Protein AF-A0A928Q531-F1 (afdb_monomer_lite)

pLDDT: mean 93.01, std 5.01, range [53.34, 98.38]

Foldseek 3Di:
DFDADPVLFTDLVPDALCVLPPLVRVQVVQQVLCVVLVKKKFWAWPQLHTSHDIYNDAPLLPPPQCPFPCRVVQQSVQSNVQQVVCLVVVHKDWDAGLLRFIKIWDFADEPSGTTTIMIMGQADADDDDLVSLVVSCVVRVHDSVVSVVSNVVGHYDHPVSNVVSSVVCCVPVNVSSHVSNVLVRLQSVLVVLVVVLVVLLVVLVVLLVVLVVLLVVLVVVVVVLVVLVVVLVVLLVVLVVQLVVLVVQLVVLVVQLVVLVVVPPVSPVSNVVSVVSNVVSVVSNVVSVVVNVVSVVSVVVSVVVNVVSVVSNVVSVVSNVVSVVSVVVSVVSVVVSVVSNVVSVDD

Sequence (347 aa):
MIKINYDNCINLEHLEITDLIKPEALQKFQDSFSVGTNCAGVVIDRNGKNITTASNYCKYCLYYVRSAKNGEALCSQSHKFFAQEALRLNRIYIGKCHAGITEFAVPIKAAGEYLGAFVGGQFVTEKIREAEVRELAQELDVDYHKLLESKKELRRVDKKYIESVSHLVNTGLCTTVSQNYAKEQLKVICEKMSEGIAEISDNVNLLNKNAELITGQQKSLNESISQVESASTEIEEVLGSITKLADQTTILGFNAQIESARAGEFGKSFSVVAGEITELAESSKKTADSISGLTQQIKTNVGDTVGNSEKTLDIAMEQRSESRDAIDKIEELQELSVLLKSTSQMK

Radius of gyration: 49.77 Å; chains: 1; bounding box: 103×34×138 Å

Secondary structure (DSSP, 8-state):
---B-TTSSB-STT--HHHHS-HHHHHHHHHHHHHHHT-EEEEEETTS-BSS--BS--HHIIIIITTSTTHHHHHHHHHHHHHHHHHHHTS-EEEE-TTS-EEEEEEEEETTEEEEEEEEEEEB-S---HHHHHHHHHHHT--HHHHHHHHHTSPB--HHHHHHHHHHHIIIIIHHHHHHHHHHHHHHHHHHHHHHHHHHHHHHHHHHHHHHHHHHHHHHHHHHHHHHHHHHHHHHHHHHHHHHHHHHHHHHHHHHHHHHHHTGGGGHHHHHHHHHHHHHHHHHHHHHHHHHHHHHHHHHHHHHHHHHHHHHHHHHHHHHHHHHHHHHHHHHHHHHHHHHHHHTT--

Structure (mmCIF, N/CA/C/O backbone):
data_AF-A0A928Q531-F1
#
_entry.id   AF-A0A928Q531-F1
#
loop_
_atom_site.group_PDB
_atom_site.id
_atom_site.type_symbol
_atom_site.label_atom_id
_atom_site.label_alt_id
_atom_site.label_comp_id
_atom_site.label_asym_id
_atom_site.label_entity_id
_atom_site.label_seq_id
_atom_site.pdbx_PDB_ins_code
_atom_site.Cartn_x
_atom_site.Cartn_y
_atom_site.Cartn_z
_atom_site.occupancy
_atom_site.B_iso_or_equiv
_atom_site.auth_seq_id
_atom_site.auth_comp_id
_atom_site.auth_asym_id
_atom_site.auth_atom_id
_atom_site.pdbx_PDB_model_num
ATOM 1 N N . MET A 1 1 ? 11.507 14.543 -10.148 1.00 66.00 1 MET A N 1
ATOM 2 C CA . MET A 1 1 ? 11.047 14.097 -8.811 1.00 66.00 1 MET A CA 1
ATOM 3 C C . MET A 1 1 ? 9.658 13.557 -9.043 1.00 66.00 1 MET A C 1
ATOM 5 O O . MET A 1 1 ? 8.840 14.293 -9.586 1.00 66.00 1 MET A O 1
ATOM 9 N N . ILE A 1 2 ? 9.435 12.284 -8.720 1.00 82.19 2 ILE A N 1
ATOM 10 C CA . ILE A 1 2 ? 8.196 11.581 -9.059 1.00 82.19 2 ILE A CA 1
ATOM 11 C C . ILE A 1 2 ? 7.021 12.287 -8.390 1.00 82.19 2 ILE A C 1
ATOM 13 O O . ILE A 1 2 ? 7.010 12.465 -7.173 1.00 82.19 2 ILE A O 1
ATOM 17 N N . LYS A 1 3 ? 6.046 12.717 -9.193 1.00 83.62 3 LYS A N 1
ATOM 18 C CA . LYS A 1 3 ? 4.826 13.332 -8.672 1.00 83.62 3 LYS A CA 1
ATOM 19 C C . LYS A 1 3 ? 3.906 12.253 -8.115 1.00 83.62 3 LYS A C 1
ATOM 21 O O . LYS A 1 3 ? 3.710 11.214 -8.744 1.00 83.62 3 LYS A O 1
ATOM 26 N N . ILE A 1 4 ? 3.316 12.539 -6.964 1.00 83.12 4 ILE A N 1
ATOM 27 C CA . ILE A 1 4 ? 2.335 11.687 -6.301 1.00 83.12 4 ILE A CA 1
ATOM 28 C C . ILE A 1 4 ? 0.958 12.362 -6.433 1.00 83.12 4 ILE A C 1
ATOM 30 O O . ILE A 1 4 ? 0.848 13.580 -6.299 1.00 83.12 4 ILE A O 1
ATOM 34 N N . ASN A 1 5 ? -0.075 11.588 -6.768 1.00 80.56 5 ASN A N 1
ATOM 35 C CA . ASN A 1 5 ? -1.469 12.039 -6.854 1.00 80.56 5 ASN A CA 1
ATOM 36 C C . ASN A 1 5 ? -2.105 12.221 -5.469 1.00 80.56 5 ASN A C 1
ATOM 38 O O . ASN A 1 5 ? -1.549 11.779 -4.472 1.00 80.56 5 ASN A O 1
ATOM 42 N N . TYR A 1 6 ? -3.312 12.798 -5.413 1.00 70.31 6 TYR A N 1
ATOM 43 C CA . TYR A 1 6 ? -4.094 12.930 -4.173 1.00 70.31 6 TYR A CA 1
ATOM 44 C C . TYR A 1 6 ? -4.385 11.586 -3.488 1.00 70.31 6 TYR A C 1
ATOM 46 O O . TYR A 1 6 ? -4.318 11.502 -2.268 1.00 70.31 6 TYR A O 1
ATOM 54 N N . ASP A 1 7 ? -4.583 10.517 -4.266 1.00 72.81 7 ASP A N 1
ATOM 55 C CA . ASP A 1 7 ? -4.724 9.144 -3.744 1.00 72.81 7 ASP A CA 1
ATOM 56 C C . ASP A 1 7 ? -3.387 8.531 -3.316 1.00 72.81 7 ASP A C 1
ATOM 58 O O . ASP A 1 7 ? -3.289 7.353 -2.963 1.00 72.81 7 ASP A O 1
ATOM 62 N N . ASN A 1 8 ? -2.335 9.343 -3.343 1.00 70.19 8 ASN A N 1
ATOM 63 C CA . ASN A 1 8 ? -1.051 9.051 -2.759 1.00 70.19 8 ASN A CA 1
ATOM 64 C C . ASN A 1 8 ? -0.374 7.867 -3.513 1.00 70.19 8 ASN A C 1
ATOM 66 O O . ASN A 1 8 ? 0.181 6.933 -2.943 1.00 70.19 8 ASN A O 1
ATOM 70 N N . CYS A 1 9 ? -0.508 7.895 -4.848 1.00 80.44 9 CYS A N 1
ATOM 71 C CA . CYS A 1 9 ? 0.016 6.948 -5.846 1.00 80.44 9 CYS A CA 1
ATOM 72 C C . CYS A 1 9 ? 0.860 7.698 -6.890 1.00 80.44 9 CYS A C 1
ATOM 74 O O . CYS A 1 9 ? 0.619 8.882 -7.129 1.00 80.44 9 CYS A O 1
ATOM 76 N N . ILE A 1 10 ? 1.805 7.029 -7.563 1.00 88.25 10 ILE A N 1
ATOM 77 C CA . ILE A 1 10 ? 2.611 7.664 -8.624 1.00 88.25 10 ILE A CA 1
ATOM 78 C C . ILE A 1 10 ? 1.710 8.211 -9.742 1.00 88.25 10 ILE A C 1
ATOM 80 O O . ILE A 1 10 ? 0.920 7.475 -10.336 1.00 88.25 10 ILE A O 1
ATOM 84 N N . ASN A 1 11 ? 1.874 9.495 -10.064 1.00 89.12 11 ASN A N 1
ATOM 85 C CA . ASN A 1 11 ? 1.226 10.139 -11.198 1.00 89.12 11 ASN A CA 1
ATOM 86 C C . ASN A 1 11 ? 1.889 9.676 -12.501 1.00 89.12 11 ASN A C 1
ATOM 88 O O . ASN A 1 11 ? 2.956 10.165 -12.877 1.00 89.12 11 ASN A O 1
ATOM 92 N N . LEU A 1 12 ? 1.248 8.737 -13.193 1.00 87.81 12 LEU A N 1
ATOM 93 C CA . LEU A 1 12 ? 1.779 8.183 -14.436 1.00 87.81 12 LEU A CA 1
ATOM 94 C C . LEU A 1 12 ? 1.809 9.199 -15.587 1.00 87.81 12 LEU A C 1
ATOM 96 O O . LEU A 1 12 ? 2.739 9.180 -16.393 1.00 87.81 12 LEU A O 1
ATOM 100 N N . GLU A 1 13 ? 0.855 10.133 -15.640 1.00 86.38 13 GLU A N 1
ATOM 101 C CA . GLU A 1 13 ? 0.808 11.159 -16.689 1.00 86.38 13 GLU A CA 1
ATOM 102 C C . GLU A 1 13 ? 2.049 12.055 -16.665 1.00 86.38 13 GLU A C 1
ATOM 104 O O . GLU A 1 13 ? 2.529 12.470 -17.716 1.00 86.38 13 GLU A O 1
ATOM 109 N N . HIS A 1 14 ? 2.612 12.317 -15.486 1.00 88.31 14 HIS A N 1
ATOM 110 C CA . HIS A 1 14 ? 3.789 13.169 -15.308 1.00 88.31 14 HIS A CA 1
ATOM 111 C C . HIS A 1 14 ? 5.097 12.399 -15.117 1.00 88.31 14 HIS A C 1
ATOM 113 O O . HIS A 1 14 ? 6.127 13.024 -14.883 1.00 88.31 14 HIS A O 1
ATOM 119 N N . LEU A 1 15 ? 5.069 11.069 -15.194 1.00 93.00 15 LEU A N 1
ATOM 120 C CA . LEU A 1 15 ? 6.252 10.243 -14.990 1.00 93.00 15 LEU A CA 1
ATOM 121 C C . LEU A 1 15 ? 7.186 10.322 -16.202 1.00 93.00 15 LEU A C 1
ATOM 123 O O . LEU A 1 15 ? 6.794 9.996 -17.322 1.00 93.00 15 LEU A O 1
ATOM 127 N N . GLU A 1 16 ? 8.439 10.710 -16.003 1.00 94.38 16 GLU A N 1
ATOM 128 C CA . GLU A 1 16 ? 9.445 10.699 -17.068 1.00 94.38 16 GLU A CA 1
ATOM 129 C C . GLU A 1 16 ? 10.377 9.485 -16.940 1.00 94.38 16 GLU A C 1
ATOM 131 O O . GLU A 1 16 ? 10.573 8.938 -15.855 1.00 94.38 16 GLU A O 1
ATOM 136 N N . ILE A 1 17 ? 11.011 9.055 -18.043 1.00 94.50 17 ILE A N 1
ATOM 137 C CA . ILE A 1 17 ? 12.037 7.988 -17.984 1.00 94.50 17 ILE A CA 1
ATOM 138 C C . ILE A 1 17 ? 13.145 8.379 -16.998 1.00 94.50 17 ILE A C 1
ATOM 140 O O . ILE A 1 17 ? 13.639 7.536 -16.255 1.00 94.50 17 ILE A O 1
ATOM 144 N N . THR A 1 18 ? 13.509 9.660 -16.980 1.00 94.94 18 THR A N 1
ATOM 145 C CA . THR A 1 18 ? 14.563 10.256 -16.150 1.00 94.94 18 THR A CA 1
ATOM 146 C C . THR A 1 18 ? 14.262 10.221 -14.654 1.00 94.94 18 THR A C 1
ATOM 148 O O . THR A 1 18 ? 15.199 10.241 -13.855 1.00 94.94 18 THR A O 1
ATOM 151 N N . ASP A 1 19 ? 12.988 10.111 -14.264 1.00 93.81 19 ASP A N 1
ATOM 152 C CA . ASP A 1 19 ? 12.602 9.872 -12.874 1.00 93.81 19 ASP A CA 1
ATOM 153 C C . ASP A 1 19 ? 12.909 8.430 -12.431 1.00 93.81 19 ASP A C 1
ATOM 155 O O . ASP A 1 19 ? 13.179 8.195 -11.255 1.00 93.81 19 ASP A O 1
ATOM 159 N N . LEU A 1 20 ? 12.900 7.470 -13.364 1.00 94.19 20 LEU A N 1
ATOM 160 C CA . LEU A 1 20 ? 13.147 6.049 -13.092 1.00 94.19 20 LEU A CA 1
ATOM 161 C C . LEU A 1 20 ? 14.598 5.633 -13.354 1.00 94.19 20 LEU A C 1
ATOM 163 O O . LEU A 1 20 ? 15.133 4.768 -12.663 1.00 94.19 20 LEU A O 1
ATOM 167 N N . ILE A 1 21 ? 15.247 6.208 -14.365 1.00 95.25 21 ILE A N 1
ATOM 168 C CA . ILE A 1 21 ? 16.639 5.935 -14.728 1.00 95.25 21 ILE A CA 1
ATOM 169 C C . ILE A 1 21 ? 17.322 7.260 -15.040 1.00 95.25 21 ILE A C 1
ATOM 171 O O . ILE A 1 21 ? 16.954 7.955 -15.984 1.00 95.25 21 ILE A O 1
ATOM 175 N N . LYS A 1 22 ? 18.370 7.584 -14.281 1.00 94.75 22 LYS A N 1
ATOM 176 C CA . LYS A 1 22 ? 19.137 8.816 -14.491 1.00 94.75 22 LYS A CA 1
ATOM 177 C C . LYS A 1 22 ? 19.725 8.882 -15.914 1.00 94.75 22 LYS A C 1
ATOM 179 O O . LYS A 1 22 ? 20.181 7.843 -16.410 1.00 94.75 22 LYS A O 1
ATOM 184 N N . PRO A 1 23 ? 19.794 10.070 -16.547 1.00 96.12 23 PRO A N 1
ATOM 185 C CA . PRO A 1 23 ? 20.346 10.235 -17.894 1.00 96.12 23 PRO A CA 1
ATOM 186 C C . PRO A 1 23 ? 21.727 9.598 -18.092 1.00 96.12 23 PRO A C 1
ATOM 188 O O . PRO A 1 23 ? 21.980 8.981 -19.123 1.00 96.12 23 PRO A O 1
ATOM 191 N N . GLU A 1 24 ? 22.605 9.663 -17.090 1.00 96.75 24 GLU A N 1
ATOM 192 C CA . GLU A 1 24 ? 23.958 9.099 -17.167 1.00 96.75 24 GLU A CA 1
ATOM 193 C C . GLU A 1 24 ? 23.938 7.564 -17.240 1.00 96.75 24 GLU A C 1
ATOM 195 O O . GLU A 1 24 ? 24.756 6.953 -17.928 1.00 96.75 24 GLU A O 1
ATOM 200 N N . ALA A 1 25 ? 22.987 6.923 -16.555 1.00 96.31 25 ALA A N 1
ATOM 201 C CA . ALA A 1 25 ? 22.811 5.474 -16.605 1.00 96.31 25 ALA A CA 1
ATOM 202 C C . ALA A 1 25 ? 22.200 5.028 -17.943 1.00 96.31 25 ALA A C 1
ATOM 204 O O . ALA A 1 25 ? 22.643 4.023 -18.501 1.00 96.31 25 ALA A O 1
ATOM 205 N N . LEU A 1 26 ? 21.250 5.799 -18.491 1.00 97.12 26 LEU A N 1
ATOM 206 C CA . LEU A 1 26 ? 20.723 5.586 -19.845 1.00 97.12 26 LEU A CA 1
ATOM 207 C C . LEU A 1 26 ? 21.834 5.698 -20.895 1.00 97.12 26 LEU A C 1
ATOM 209 O O . LEU A 1 26 ? 21.961 4.816 -21.745 1.00 97.12 26 LEU A O 1
ATOM 213 N N . GLN A 1 27 ? 22.671 6.736 -20.800 1.00 98.06 27 GLN A N 1
ATOM 214 C CA . GLN A 1 27 ? 23.817 6.930 -21.688 1.00 98.06 27 GLN A CA 1
ATOM 215 C C . GLN A 1 27 ? 24.787 5.748 -21.593 1.00 98.06 27 GLN A C 1
ATOM 217 O O . GLN A 1 27 ? 25.142 5.161 -22.610 1.00 98.06 27 GLN A O 1
ATOM 222 N N . LYS A 1 28 ? 25.150 5.323 -20.377 1.00 97.50 28 LYS A N 1
ATOM 223 C CA . LYS A 1 28 ? 26.056 4.185 -20.171 1.00 97.50 28 LYS A CA 1
ATOM 224 C C . LYS A 1 28 ? 25.497 2.874 -20.734 1.00 97.50 28 LYS A C 1
ATOM 226 O O . LYS A 1 28 ? 26.252 2.102 -21.333 1.00 97.50 28 LYS A O 1
ATOM 231 N N . PHE A 1 29 ? 24.201 2.610 -20.543 1.00 96.75 29 PHE A N 1
ATOM 232 C CA . PHE A 1 29 ? 23.527 1.452 -21.138 1.00 96.75 29 PHE A CA 1
ATOM 233 C C . PHE A 1 29 ? 23.625 1.500 -22.664 1.00 96.75 29 PHE A C 1
ATOM 235 O O . PHE A 1 29 ? 24.068 0.534 -23.283 1.00 96.75 29 PHE A O 1
ATOM 242 N N . GLN A 1 30 ? 23.269 2.639 -23.258 1.00 97.12 30 GLN A N 1
ATOM 243 C CA . GLN A 1 30 ? 23.299 2.852 -24.700 1.00 97.12 30 GLN A CA 1
ATOM 244 C C . GLN A 1 30 ? 24.708 2.721 -25.284 1.00 97.12 30 GLN A C 1
ATOM 246 O O . GLN A 1 30 ? 24.872 2.067 -26.312 1.00 97.12 30 GLN A O 1
ATOM 251 N N . ASP A 1 31 ? 25.723 3.303 -24.645 1.00 97.94 31 ASP A N 1
ATOM 252 C CA . ASP A 1 31 ? 27.117 3.207 -25.082 1.00 97.94 31 ASP A CA 1
ATOM 253 C C . ASP A 1 31 ? 27.589 1.753 -25.060 1.00 97.94 31 ASP A C 1
ATOM 255 O O . ASP A 1 31 ? 28.122 1.256 -26.051 1.00 97.94 31 ASP A O 1
ATOM 259 N N . SER A 1 32 ? 27.317 1.037 -23.966 1.00 97.31 32 SER A N 1
ATOM 260 C CA . SER A 1 32 ? 27.678 -0.379 -23.821 1.00 97.31 32 SER A CA 1
ATOM 261 C C . SER A 1 32 ? 26.959 -1.252 -24.853 1.00 97.31 32 SER A C 1
ATOM 263 O O . SER A 1 32 ? 27.579 -2.110 -25.483 1.00 97.31 32 SER A O 1
ATOM 265 N N . PHE A 1 33 ? 25.665 -1.002 -25.074 1.00 96.94 33 PHE A N 1
ATOM 266 C CA . PHE A 1 33 ? 24.879 -1.646 -26.124 1.00 96.94 33 PHE A CA 1
ATOM 267 C C . PHE A 1 33 ? 25.480 -1.379 -27.507 1.00 96.94 33 PHE A C 1
ATOM 269 O O . PHE A 1 33 ? 25.663 -2.310 -28.293 1.00 96.94 33 PHE A O 1
ATOM 276 N N . SER A 1 34 ? 25.828 -0.125 -27.793 1.00 96.94 34 SER A N 1
ATOM 277 C CA . SER A 1 34 ? 26.363 0.295 -29.087 1.00 96.94 34 SER A CA 1
ATOM 278 C C . SER A 1 34 ? 27.731 -0.326 -29.354 1.00 96.94 34 SER A C 1
ATOM 280 O O . SER A 1 34 ? 27.962 -0.815 -30.455 1.00 96.94 34 SER A O 1
ATOM 282 N N . VAL A 1 35 ? 28.606 -0.398 -28.345 1.00 96.94 35 VAL A N 1
ATOM 283 C CA . VAL A 1 35 ? 29.909 -1.081 -28.428 1.00 96.94 35 VAL A CA 1
ATOM 284 C C . VAL A 1 35 ? 29.734 -2.586 -28.638 1.00 96.94 35 VAL A C 1
ATOM 286 O O . VAL A 1 35 ? 30.349 -3.153 -29.538 1.00 96.94 35 VAL A O 1
ATOM 289 N N . GLY A 1 36 ? 28.883 -3.242 -27.843 1.00 95.38 36 GLY A N 1
ATOM 290 C CA . GLY A 1 36 ? 28.720 -4.699 -27.882 1.00 95.38 36 GLY A CA 1
ATOM 291 C C . GLY A 1 36 ? 28.018 -5.208 -29.140 1.00 95.38 36 GLY A C 1
ATOM 292 O O . GLY A 1 36 ? 28.291 -6.311 -29.609 1.00 95.38 36 GLY A O 1
ATOM 293 N N . THR A 1 37 ? 27.121 -4.406 -29.712 1.00 95.44 37 THR A N 1
ATOM 294 C CA . THR A 1 37 ? 26.370 -4.793 -30.911 1.00 95.44 37 THR A CA 1
ATOM 295 C C . THR A 1 37 ? 26.933 -4.170 -32.184 1.00 95.44 37 THR A C 1
ATOM 297 O O . THR A 1 37 ? 26.728 -4.725 -33.262 1.00 95.44 37 THR A O 1
ATOM 300 N N . ASN A 1 38 ? 27.678 -3.065 -32.101 1.00 94.25 38 ASN A N 1
ATOM 301 C CA . ASN A 1 38 ? 27.998 -2.194 -33.234 1.00 94.25 38 ASN A CA 1
ATOM 302 C C . ASN A 1 38 ? 26.721 -1.675 -33.941 1.00 94.25 38 ASN A C 1
ATOM 304 O O . ASN A 1 38 ? 26.607 -1.681 -35.169 1.00 94.25 38 ASN A O 1
ATOM 308 N N . CYS A 1 39 ? 25.732 -1.292 -33.130 1.00 95.00 39 CYS A N 1
ATOM 309 C CA . CYS A 1 39 ? 24.475 -0.653 -33.520 1.00 95.00 39 CYS A CA 1
ATOM 310 C C . CYS A 1 39 ? 24.515 0.819 -33.102 1.00 95.00 39 CYS A C 1
ATOM 312 O O . CYS A 1 39 ? 25.078 1.132 -32.054 1.00 95.00 39 CYS A O 1
ATOM 314 N N . ALA A 1 40 ? 23.916 1.708 -33.892 1.00 97.00 40 ALA A N 1
ATOM 315 C CA . ALA A 1 40 ? 23.643 3.067 -33.440 1.00 97.00 40 ALA A CA 1
ATOM 316 C C . ALA A 1 40 ? 22.509 3.071 -32.404 1.00 97.00 40 ALA A C 1
ATOM 318 O O . ALA A 1 40 ? 21.623 2.211 -32.468 1.00 97.00 40 ALA A O 1
ATOM 319 N N . GLY A 1 41 ? 22.502 4.035 -31.485 1.00 97.00 41 GLY A N 1
ATOM 320 C CA . GLY A 1 41 ? 21.449 4.151 -30.476 1.00 97.00 41 GLY A CA 1
ATOM 321 C C . GLY A 1 41 ? 21.252 5.572 -29.964 1.00 97.00 41 GLY A C 1
ATOM 322 O O . GLY A 1 41 ? 22.217 6.321 -29.821 1.00 97.00 41 GLY A O 1
ATOM 323 N N . VAL A 1 42 ? 20.002 5.920 -29.669 1.00 97.75 42 VAL A N 1
ATOM 324 C CA . VAL A 1 42 ? 19.602 7.129 -28.943 1.00 97.75 42 VAL A CA 1
ATOM 325 C C . VAL A 1 42 ? 18.323 6.855 -28.146 1.00 97.75 42 VAL A C 1
ATOM 327 O O . VAL A 1 42 ? 17.427 6.148 -28.611 1.00 97.75 42 VAL A O 1
ATOM 330 N N . VAL A 1 43 ? 18.214 7.420 -26.947 1.00 98.12 43 VAL A N 1
ATOM 331 C CA . VAL A 1 43 ? 16.988 7.407 -26.143 1.00 98.12 43 VAL A CA 1
ATOM 332 C C . VAL A 1 43 ? 16.288 8.746 -26.318 1.00 98.12 43 VAL A C 1
ATOM 334 O O . VAL A 1 43 ? 16.900 9.802 -26.142 1.00 98.12 43 VAL A O 1
ATOM 337 N N . ILE A 1 44 ? 14.998 8.699 -26.634 1.00 96.94 44 ILE A N 1
ATOM 338 C CA . ILE A 1 44 ? 14.132 9.868 -26.782 1.00 96.94 44 ILE A CA 1
ATOM 339 C C . ILE A 1 44 ? 13.001 9.841 -25.756 1.00 96.94 44 ILE A C 1
ATOM 341 O O . ILE A 1 44 ? 12.534 8.774 -25.356 1.00 96.94 44 ILE A O 1
ATOM 345 N N . ASP A 1 45 ? 12.559 11.022 -25.335 1.00 95.25 45 ASP A N 1
ATOM 346 C CA . ASP A 1 45 ? 11.405 11.202 -24.462 1.00 95.25 45 ASP A CA 1
ATOM 347 C C . ASP A 1 45 ? 10.077 10.970 -25.207 1.00 95.25 45 ASP A C 1
ATOM 349 O O . ASP A 1 45 ? 10.027 10.712 -26.416 1.00 95.25 45 ASP A O 1
ATOM 353 N N . ARG A 1 46 ? 8.967 11.095 -24.476 1.00 93.19 46 ARG A N 1
ATOM 354 C CA . ARG A 1 46 ? 7.605 10.976 -25.017 1.00 93.19 46 ARG A CA 1
ATOM 355 C C . ARG A 1 46 ? 7.291 11.926 -26.183 1.00 93.19 46 ARG A C 1
ATOM 357 O O . ARG A 1 46 ? 6.421 11.626 -26.996 1.00 93.19 46 ARG A O 1
ATOM 364 N N . ASN A 1 47 ? 7.989 13.057 -26.275 1.00 91.31 47 ASN A N 1
ATOM 365 C CA . ASN A 1 47 ? 7.791 14.080 -27.299 1.00 91.31 47 ASN A CA 1
ATOM 366 C C . ASN A 1 47 ? 8.721 13.889 -28.511 1.00 91.31 47 ASN A C 1
ATOM 368 O O . ASN A 1 47 ? 8.554 14.578 -29.524 1.00 91.31 47 ASN A O 1
ATOM 372 N N . GLY A 1 48 ? 9.662 12.944 -28.427 1.00 90.62 48 GLY A N 1
ATOM 373 C CA . GLY A 1 48 ? 10.676 12.665 -29.440 1.00 90.62 48 GLY A CA 1
ATOM 374 C C . GLY A 1 48 ? 11.962 13.476 -29.274 1.00 90.62 48 GLY A C 1
ATOM 375 O O . GLY A 1 48 ? 12.774 13.506 -30.195 1.00 90.62 48 GLY A O 1
ATOM 376 N N . LYS A 1 49 ? 12.163 14.147 -28.134 1.00 92.94 49 LYS A N 1
ATOM 377 C CA . LYS A 1 49 ? 13.399 14.875 -27.832 1.00 92.94 49 LYS A CA 1
ATOM 378 C C . LYS A 1 49 ? 14.437 13.917 -27.254 1.00 92.94 49 LYS A C 1
ATOM 380 O O . LYS A 1 49 ? 14.120 13.092 -26.405 1.00 92.94 49 LYS A O 1
ATOM 385 N N . ASN A 1 50 ? 15.689 14.057 -27.677 1.00 95.06 50 ASN A N 1
ATOM 386 C CA . ASN A 1 50 ? 16.788 13.239 -27.166 1.00 95.06 50 ASN A CA 1
ATOM 387 C C . ASN A 1 50 ? 16.990 13.446 -25.656 1.00 95.06 50 ASN A C 1
ATOM 389 O O . ASN A 1 50 ? 17.150 14.577 -25.193 1.00 95.06 50 ASN A O 1
ATOM 393 N N . ILE A 1 51 ? 17.017 12.337 -24.916 1.00 96.75 51 ILE A N 1
ATOM 394 C CA . ILE A 1 51 ? 17.437 12.265 -23.511 1.00 96.75 51 ILE A CA 1
ATOM 395 C C . ILE A 1 51 ? 18.947 12.008 -23.438 1.00 96.75 51 ILE A C 1
ATOM 397 O O . ILE A 1 51 ? 19.635 12.587 -22.600 1.00 96.75 51 ILE A O 1
ATOM 401 N N . THR A 1 52 ? 19.467 11.154 -24.322 1.00 97.81 52 THR A N 1
ATOM 402 C CA . THR A 1 52 ? 20.892 10.809 -24.417 1.00 97.81 52 THR A CA 1
ATOM 403 C C . THR A 1 52 ? 21.539 11.446 -25.643 1.00 97.81 52 THR A C 1
ATOM 405 O O . THR A 1 52 ? 20.876 11.814 -26.615 1.00 97.81 52 THR A O 1
ATOM 408 N N . THR A 1 53 ? 22.866 11.552 -25.623 1.00 96.56 53 THR A N 1
ATOM 409 C CA . THR A 1 53 ? 23.634 11.841 -26.837 1.00 96.56 53 THR A CA 1
ATOM 410 C C . THR A 1 53 ? 23.738 10.562 -27.652 1.00 96.56 53 THR A C 1
ATOM 412 O O . THR A 1 53 ? 23.996 9.500 -27.096 1.00 96.56 53 THR A O 1
ATOM 415 N N . ALA A 1 54 ? 23.537 10.659 -28.962 1.00 95.81 54 ALA A N 1
ATOM 416 C CA . ALA A 1 54 ? 23.636 9.539 -29.889 1.00 95.81 54 ALA A CA 1
ATOM 417 C C . ALA A 1 54 ? 24.967 8.770 -29.779 1.00 95.81 54 ALA A C 1
ATOM 419 O O . ALA A 1 54 ? 26.037 9.380 -29.761 1.00 95.81 54 ALA A O 1
ATOM 420 N N . SER A 1 55 ? 24.900 7.437 -29.800 1.00 97.50 55 SER A N 1
ATOM 421 C CA . SER A 1 55 ? 26.073 6.552 -29.766 1.00 97.50 55 SER A CA 1
ATOM 422 C C . SER A 1 55 ? 26.224 5.793 -31.080 1.00 97.50 55 SER A C 1
ATOM 424 O O . SER A 1 55 ? 25.242 5.331 -31.658 1.00 97.50 55 SER A O 1
ATOM 426 N N . ASN A 1 56 ? 27.473 5.646 -31.534 1.00 96.19 56 ASN A N 1
ATOM 427 C CA . ASN A 1 56 ? 27.866 4.847 -32.702 1.00 96.19 56 ASN A CA 1
ATOM 428 C C . ASN A 1 56 ? 27.094 5.162 -34.000 1.00 96.19 56 ASN A C 1
ATOM 430 O O . ASN A 1 56 ? 26.789 4.276 -34.799 1.00 96.19 56 ASN A O 1
ATOM 434 N N . TYR A 1 57 ? 26.767 6.436 -34.225 1.00 95.81 57 TYR A N 1
ATOM 435 C CA . TYR A 1 57 ? 26.179 6.855 -35.493 1.00 95.81 57 TYR A CA 1
ATOM 436 C C . TYR A 1 57 ? 27.188 6.664 -36.625 1.00 95.81 57 TYR A C 1
ATOM 438 O O . TYR A 1 57 ? 28.346 7.074 -36.531 1.00 95.81 57 TYR A O 1
ATOM 446 N N . CYS A 1 58 ? 26.747 6.051 -37.722 1.00 94.06 58 CYS A N 1
ATOM 447 C CA . CYS A 1 58 ? 27.603 5.833 -38.878 1.00 94.06 58 CYS A CA 1
ATOM 448 C C . CYS A 1 58 ? 27.983 7.157 -39.567 1.00 94.06 58 CYS A C 1
ATOM 450 O O . CYS A 1 58 ? 27.251 8.151 -39.524 1.00 94.06 58 CYS A O 1
ATOM 452 N N . LYS A 1 59 ? 29.119 7.141 -40.273 1.00 93.69 59 LYS A N 1
ATOM 453 C CA . LYS A 1 59 ? 29.658 8.297 -41.009 1.00 93.69 59 LYS A CA 1
ATOM 454 C C . LYS A 1 59 ? 28.673 8.870 -42.030 1.00 93.69 59 LYS A C 1
ATOM 456 O O . LYS A 1 59 ? 28.582 10.086 -42.154 1.00 93.69 59 LYS A O 1
ATOM 461 N N . TYR A 1 60 ? 27.925 8.002 -42.719 1.00 94.81 60 TYR A N 1
ATOM 462 C CA . TYR A 1 60 ? 26.866 8.393 -43.656 1.00 94.81 60 TYR A CA 1
ATOM 463 C C . TYR A 1 60 ? 25.857 9.340 -42.990 1.00 94.81 60 TYR A C 1
ATOM 465 O O . TYR A 1 60 ? 25.620 10.444 -43.478 1.00 94.81 60 TYR A O 1
ATOM 473 N N . CYS A 1 61 ? 25.330 8.963 -41.821 1.00 94.75 61 CYS A N 1
ATOM 474 C CA . CYS A 1 61 ? 24.380 9.810 -41.109 1.00 94.75 61 CYS A CA 1
ATOM 475 C C . CYS A 1 61 ? 25.022 11.075 -40.545 1.00 94.75 61 CYS A C 1
ATOM 477 O O . CYS A 1 61 ? 24.419 12.134 -40.647 1.00 94.75 61 CYS A O 1
ATOM 479 N N . LEU A 1 62 ? 26.216 10.990 -39.952 1.00 94.06 62 LEU A N 1
ATOM 480 C CA . LEU A 1 62 ? 26.843 12.140 -39.291 1.00 94.06 62 LEU A CA 1
ATOM 481 C C . LEU A 1 62 ? 27.306 13.220 -40.271 1.00 94.06 62 LEU A C 1
ATOM 483 O O . LEU A 1 62 ? 27.090 14.401 -40.018 1.00 94.06 62 LEU A O 1
ATOM 487 N N . TYR A 1 63 ? 27.956 12.822 -41.364 1.00 93.69 63 TYR A N 1
ATOM 488 C CA . TYR A 1 63 ? 28.677 13.755 -42.230 1.00 93.69 63 TYR A CA 1
ATOM 489 C C . TYR A 1 63 ? 27.939 14.122 -43.513 1.00 93.69 63 TYR A C 1
ATOM 491 O O . TYR A 1 63 ? 28.335 15.100 -44.148 1.00 93.69 63 TYR A O 1
ATOM 499 N N . TYR A 1 64 ? 26.878 13.393 -43.873 1.00 94.31 64 TYR A N 1
ATOM 500 C CA . TYR A 1 64 ? 26.126 13.649 -45.104 1.00 94.31 64 TYR A CA 1
ATOM 501 C C . TYR A 1 64 ? 24.633 13.871 -44.877 1.00 94.31 64 TYR A C 1
ATOM 503 O O . TYR A 1 64 ? 24.072 14.779 -45.477 1.00 94.31 64 TYR A O 1
ATOM 511 N N . VAL A 1 65 ? 23.987 13.073 -44.018 1.00 95.81 65 VAL A N 1
ATOM 512 C CA . VAL A 1 65 ? 22.543 13.225 -43.772 1.00 95.81 65 VAL A CA 1
ATOM 513 C C . VAL A 1 65 ? 22.274 14.332 -42.756 1.00 95.81 65 VAL A C 1
ATOM 515 O O . VAL A 1 65 ? 21.676 15.338 -43.101 1.00 95.81 65 VAL A O 1
ATOM 518 N N . ARG A 1 66 ? 22.734 14.191 -41.508 1.00 94.88 66 ARG A N 1
ATOM 519 C CA . ARG A 1 66 ? 22.424 15.113 -40.396 1.00 94.88 66 ARG A CA 1
ATOM 520 C C . ARG A 1 66 ? 23.071 16.486 -40.540 1.00 94.88 66 ARG A C 1
ATOM 522 O O . ARG A 1 66 ? 22.502 17.471 -40.086 1.00 94.88 66 ARG A O 1
ATOM 529 N N . SER A 1 67 ? 24.251 16.542 -41.153 1.00 94.75 67 SER A N 1
ATOM 530 C CA . SER A 1 67 ? 24.996 17.781 -41.408 1.00 94.75 67 SER A CA 1
ATOM 531 C C . SER A 1 67 ? 24.394 18.637 -42.527 1.00 94.75 67 SER A C 1
ATOM 533 O O . SER A 1 67 ? 24.783 19.797 -42.666 1.00 94.75 67 SER A O 1
ATOM 535 N N . ALA A 1 68 ? 23.467 18.092 -43.325 1.00 94.56 68 ALA A N 1
ATOM 536 C CA . ALA A 1 68 ? 22.748 18.841 -44.345 1.00 94.56 68 ALA A CA 1
ATOM 537 C C . ALA A 1 68 ? 21.827 19.901 -43.718 1.00 94.56 68 ALA A C 1
ATOM 539 O O . ALA A 1 68 ? 21.382 19.774 -42.576 1.00 94.56 68 ALA A O 1
ATOM 540 N N . LYS A 1 69 ? 21.485 20.935 -44.493 1.00 90.56 69 LYS A N 1
ATOM 541 C CA . LYS A 1 69 ? 20.752 22.125 -44.022 1.00 90.56 69 LYS A CA 1
ATOM 542 C C . LYS A 1 69 ? 19.442 21.807 -43.279 1.00 90.56 69 LYS A C 1
ATOM 544 O O . LYS A 1 69 ? 19.113 22.486 -42.312 1.00 90.56 69 LYS A O 1
ATOM 549 N N . ASN A 1 70 ? 18.695 20.799 -43.728 1.00 92.19 70 ASN A N 1
ATOM 550 C CA . ASN A 1 70 ? 17.434 20.313 -43.144 1.00 92.19 70 ASN A CA 1
ATOM 551 C C . ASN A 1 70 ? 17.550 18.901 -42.532 1.00 92.19 70 ASN A C 1
ATOM 553 O O . ASN A 1 70 ? 16.571 18.377 -41.996 1.00 92.19 70 ASN A O 1
ATOM 557 N N . GLY A 1 71 ? 18.732 18.287 -42.585 1.00 94.19 71 GLY A N 1
ATOM 558 C CA . GLY A 1 71 ? 18.923 16.871 -42.288 1.00 94.19 71 GLY A CA 1
ATOM 559 C C . GLY A 1 71 ? 18.638 16.487 -40.840 1.00 94.19 71 GLY A C 1
ATOM 560 O O . GLY A 1 71 ? 17.976 15.483 -40.580 1.00 94.19 71 GLY A O 1
ATOM 561 N N . GLU A 1 72 ? 19.075 17.302 -39.878 1.00 93.50 72 GLU A N 1
ATOM 562 C CA . GLU A 1 72 ? 18.821 17.057 -38.451 1.00 93.50 72 GLU A CA 1
ATOM 563 C C . GLU A 1 72 ? 17.325 17.036 -38.111 1.00 93.50 72 GLU A C 1
ATOM 565 O O . GLU A 1 72 ? 16.860 16.197 -37.331 1.00 93.50 72 GLU A O 1
ATOM 570 N N . ALA A 1 73 ? 16.561 17.944 -38.722 1.00 93.75 73 ALA A N 1
ATOM 571 C CA . ALA A 1 73 ? 15.120 18.035 -38.530 1.00 93.75 73 ALA A CA 1
ATOM 572 C C . ALA A 1 73 ? 14.411 16.798 -39.104 1.00 93.75 73 ALA A C 1
ATOM 574 O O . ALA A 1 73 ? 13.580 16.203 -38.417 1.00 93.75 73 ALA A O 1
ATOM 575 N N . LEU A 1 74 ? 14.800 16.358 -40.307 1.00 95.06 74 LEU A N 1
ATOM 576 C CA . LEU A 1 74 ? 14.274 15.142 -40.939 1.00 95.06 74 LEU A CA 1
ATOM 577 C C . LEU A 1 74 ? 14.627 13.876 -40.142 1.00 95.06 74 LEU A C 1
ATOM 579 O O . LEU A 1 74 ? 13.773 13.011 -39.936 1.00 95.06 74 LEU A O 1
ATOM 583 N N . CYS A 1 75 ? 15.849 13.786 -39.606 1.00 94.44 75 CYS A N 1
ATOM 584 C CA . CYS A 1 75 ? 16.249 12.696 -38.711 1.00 94.44 75 CYS A CA 1
ATOM 585 C C . CYS A 1 75 ? 15.381 12.662 -37.448 1.00 94.44 75 CYS A C 1
ATOM 587 O O . CYS A 1 75 ? 14.863 11.611 -37.075 1.00 94.44 75 CYS A O 1
ATOM 589 N N . SER A 1 76 ? 15.184 13.816 -36.809 1.00 93.75 76 SER A N 1
ATOM 590 C CA . SER A 1 76 ? 14.385 13.931 -35.584 1.00 93.75 76 SER A CA 1
ATOM 591 C C . SER A 1 76 ? 12.914 13.582 -35.832 1.00 93.75 76 SER A C 1
ATOM 593 O O . SER A 1 76 ? 12.293 12.877 -35.034 1.00 93.75 76 SER A O 1
ATOM 595 N N . GLN A 1 77 ? 12.360 14.006 -36.972 1.00 94.75 77 GLN A N 1
ATOM 596 C CA . GLN A 1 77 ? 11.010 13.637 -37.392 1.00 94.75 77 GLN A CA 1
ATOM 597 C C . GLN A 1 77 ? 10.892 12.131 -37.653 1.00 94.75 77 GLN A C 1
ATOM 599 O O . GLN A 1 77 ? 9.915 11.516 -37.226 1.00 94.75 77 GLN A O 1
ATOM 604 N N . SER A 1 78 ? 11.902 11.525 -38.284 1.00 95.25 78 SER A N 1
ATOM 605 C CA . SER A 1 78 ? 11.969 10.077 -38.484 1.00 95.25 78 SER A CA 1
ATOM 606 C C . SER A 1 78 ? 11.998 9.331 -37.147 1.00 95.25 78 SER A C 1
ATOM 608 O O . SER A 1 78 ? 11.202 8.421 -36.949 1.00 95.25 78 SER A O 1
ATOM 610 N N . HIS A 1 79 ? 12.826 9.741 -36.181 1.00 95.88 79 HIS A N 1
ATOM 611 C CA . HIS A 1 79 ? 12.844 9.115 -34.850 1.00 95.88 79 HIS A CA 1
ATOM 612 C C . HIS A 1 79 ? 11.482 9.204 -34.151 1.00 95.88 79 HIS A C 1
ATOM 614 O O . HIS A 1 79 ? 11.002 8.215 -33.594 1.00 95.88 79 HIS A O 1
ATOM 620 N N . LYS A 1 80 ? 10.829 10.372 -34.220 1.00 95.19 80 LYS A N 1
ATOM 621 C CA . LYS A 1 80 ? 9.485 10.570 -33.665 1.00 95.19 80 LYS A CA 1
ATOM 622 C C . LYS A 1 80 ? 8.455 9.657 -34.332 1.00 95.19 80 LYS A C 1
ATOM 624 O O . LYS A 1 80 ? 7.651 9.050 -33.631 1.00 95.19 80 LYS A O 1
ATOM 629 N N . PHE A 1 81 ? 8.506 9.515 -35.656 1.00 96.38 81 PHE A N 1
ATOM 630 C CA . PHE A 1 81 ? 7.647 8.591 -36.397 1.00 96.38 81 PHE A CA 1
ATOM 631 C C . PHE A 1 81 ? 7.860 7.138 -35.952 1.00 96.38 81 PHE A C 1
ATOM 633 O O . PHE A 1 81 ? 6.898 6.433 -35.660 1.00 96.38 81 PHE A O 1
ATOM 640 N N . PHE A 1 82 ? 9.113 6.700 -35.819 1.00 97.38 82 PHE A N 1
ATOM 641 C CA . PHE A 1 82 ? 9.439 5.348 -35.362 1.00 97.38 82 PHE A CA 1
ATOM 642 C C . PHE A 1 82 ? 8.901 5.069 -33.955 1.00 97.38 82 PHE A C 1
ATOM 644 O O . PHE A 1 82 ? 8.300 4.021 -33.717 1.00 97.38 82 PHE A O 1
ATOM 651 N N . ALA A 1 83 ? 9.078 6.016 -33.035 1.00 95.44 83 ALA A N 1
ATOM 652 C CA . ALA A 1 83 ? 8.527 5.941 -31.689 1.00 95.44 83 ALA A CA 1
ATOM 653 C C . ALA A 1 83 ? 6.992 5.859 -31.679 1.00 95.44 83 ALA A C 1
ATOM 655 O O . ALA A 1 83 ? 6.421 5.039 -30.959 1.00 95.44 83 ALA A O 1
ATOM 656 N N . GLN A 1 84 ? 6.322 6.667 -32.505 1.00 95.25 84 GLN A N 1
ATOM 657 C CA . GLN A 1 84 ? 4.864 6.656 -32.638 1.00 95.25 84 GLN A CA 1
ATOM 658 C C . GLN A 1 84 ? 4.347 5.340 -33.222 1.00 95.25 84 GLN A C 1
ATOM 660 O O . GLN A 1 84 ? 3.371 4.800 -32.708 1.00 95.25 84 GLN A O 1
ATOM 665 N N . GLU A 1 85 ? 5.011 4.778 -34.233 1.00 97.00 85 GLU A N 1
ATOM 666 C CA . GLU A 1 85 ? 4.623 3.483 -34.798 1.00 97.00 85 GLU A CA 1
ATOM 667 C C . GLU A 1 85 ? 4.849 2.333 -33.814 1.00 97.00 85 GLU A C 1
ATOM 669 O O . GLU A 1 85 ? 3.989 1.460 -33.679 1.00 97.00 85 GLU A O 1
ATOM 674 N N . ALA A 1 86 ? 5.959 2.351 -33.071 1.00 95.56 86 ALA A N 1
ATOM 675 C CA . ALA A 1 86 ? 6.211 1.382 -32.008 1.00 95.56 86 ALA A CA 1
ATOM 676 C C . ALA A 1 86 ? 5.141 1.452 -30.905 1.00 95.56 86 ALA A C 1
ATOM 678 O O . ALA A 1 86 ? 4.644 0.422 -30.438 1.00 95.56 86 ALA A O 1
ATOM 679 N N . LEU A 1 87 ? 4.734 2.668 -30.525 1.00 93.88 87 LEU A N 1
ATOM 680 C CA . LEU A 1 87 ? 3.649 2.895 -29.575 1.00 93.88 87 LEU A CA 1
ATOM 681 C C . LEU A 1 87 ? 2.302 2.398 -30.118 1.00 93.88 87 LEU A C 1
ATOM 683 O O . LEU A 1 87 ? 1.625 1.633 -29.432 1.00 93.88 87 LEU A O 1
ATOM 687 N N . ARG A 1 88 ? 1.942 2.785 -31.349 1.00 95.12 88 ARG A N 1
ATOM 688 C CA . ARG A 1 88 ? 0.681 2.425 -32.018 1.00 95.12 88 ARG A CA 1
ATOM 689 C C . ARG A 1 88 ? 0.523 0.916 -32.173 1.00 95.12 88 ARG A C 1
ATOM 691 O O . ARG A 1 88 ? -0.563 0.385 -31.969 1.00 95.12 88 ARG A O 1
ATOM 698 N N . LEU A 1 89 ? 1.601 0.224 -32.540 1.00 94.62 89 LEU A N 1
ATOM 699 C CA . LEU A 1 89 ? 1.612 -1.232 -32.697 1.00 94.62 89 LEU A CA 1
ATOM 700 C C . LEU A 1 89 ? 1.795 -1.978 -31.369 1.00 94.62 89 LEU A C 1
ATOM 702 O O . LEU A 1 89 ? 1.667 -3.201 -31.347 1.00 94.62 89 LEU A O 1
ATOM 706 N N . ASN A 1 90 ? 2.128 -1.262 -30.292 1.00 91.38 90 ASN A N 1
ATOM 707 C CA . ASN A 1 90 ? 2.481 -1.812 -28.987 1.00 91.38 90 ASN A CA 1
ATOM 708 C C . ASN A 1 90 ? 3.556 -2.918 -29.060 1.00 91.38 90 ASN A C 1
ATOM 710 O O . ASN A 1 90 ? 3.469 -3.942 -28.384 1.00 91.38 90 ASN A O 1
ATOM 714 N N . ARG A 1 91 ? 4.556 -2.732 -29.926 1.00 94.56 91 ARG A N 1
ATOM 715 C CA . ARG A 1 91 ? 5.676 -3.661 -30.137 1.00 94.56 91 ARG A CA 1
ATOM 716 C C . ARG A 1 91 ? 6.852 -2.928 -30.771 1.00 94.56 91 ARG A C 1
ATOM 718 O O . ARG A 1 91 ? 6.715 -1.790 -31.209 1.00 94.56 91 ARG A O 1
ATOM 725 N N . ILE A 1 92 ? 7.991 -3.606 -30.873 1.00 97.62 92 ILE A N 1
ATOM 726 C CA . ILE A 1 92 ? 9.151 -3.100 -31.611 1.00 97.62 92 ILE A CA 1
ATOM 727 C C . ILE A 1 92 ? 8.739 -2.797 -33.057 1.00 97.62 92 ILE A C 1
ATOM 729 O O . ILE A 1 92 ? 8.173 -3.653 -33.744 1.00 97.62 92 ILE A O 1
ATOM 733 N N . TYR A 1 93 ? 9.032 -1.585 -33.519 1.00 97.88 93 TYR A N 1
ATOM 734 C CA . TYR A 1 93 ? 8.865 -1.198 -34.916 1.00 97.88 93 TYR A CA 1
ATOM 735 C C . TYR A 1 93 ? 10.215 -1.262 -35.625 1.00 97.88 93 TYR A C 1
ATOM 737 O O . TYR A 1 93 ? 11.196 -0.751 -35.098 1.00 97.88 93 TYR A O 1
ATOM 745 N N . ILE A 1 94 ? 10.273 -1.886 -36.803 1.00 97.56 94 ILE A N 1
ATOM 746 C CA . ILE A 1 94 ? 11.471 -1.971 -37.651 1.00 97.56 94 ILE A CA 1
ATOM 747 C C . ILE A 1 94 ? 11.087 -1.428 -39.025 1.00 97.56 94 ILE A C 1
ATOM 749 O O . ILE A 1 94 ? 10.111 -1.892 -39.616 1.00 97.56 94 ILE A O 1
ATOM 753 N N . GLY A 1 95 ? 11.853 -0.473 -39.545 1.00 95.75 95 GLY A N 1
ATOM 754 C CA . GLY A 1 95 ? 11.521 0.208 -40.793 1.00 95.75 95 GLY A CA 1
ATOM 755 C C . GLY A 1 95 ? 12.707 0.936 -41.409 1.00 95.75 95 GLY A C 1
ATOM 756 O O . GLY A 1 95 ? 13.810 0.920 -40.866 1.00 95.75 95 GLY A O 1
ATOM 757 N N . LYS A 1 96 ? 12.480 1.581 -42.557 1.00 95.62 96 LYS A N 1
ATOM 758 C CA . LYS A 1 96 ? 13.462 2.480 -43.175 1.00 95.62 96 LYS A CA 1
ATOM 759 C C . LYS A 1 96 ? 13.218 3.910 -42.698 1.00 95.62 96 LYS A C 1
ATOM 761 O O . LYS A 1 96 ? 12.076 4.363 -42.700 1.00 95.62 96 LYS A O 1
ATOM 766 N N . CYS A 1 97 ? 14.272 4.601 -42.283 1.00 95.06 97 CYS A N 1
ATOM 767 C CA . CYS A 1 97 ? 14.209 6.028 -41.988 1.00 95.06 97 CYS A CA 1
ATOM 768 C C . CYS A 1 97 ? 14.162 6.842 -43.292 1.00 95.06 97 CYS A C 1
ATOM 770 O O . CYS A 1 97 ? 14.339 6.283 -44.379 1.00 95.06 97 CYS A O 1
ATOM 772 N N . HIS A 1 98 ? 13.970 8.161 -43.196 1.00 94.75 98 HIS A N 1
ATOM 773 C CA . HIS A 1 98 ? 13.921 9.046 -44.373 1.00 94.75 98 HIS A CA 1
ATOM 774 C C . HIS A 1 98 ? 15.164 8.922 -45.286 1.00 94.75 98 HIS A C 1
ATOM 776 O O . HIS A 1 98 ? 15.051 9.031 -46.499 1.00 94.75 98 HIS A O 1
ATOM 782 N N . ALA A 1 99 ? 16.340 8.590 -44.735 1.00 94.38 99 ALA A N 1
ATOM 783 C CA . ALA A 1 99 ? 17.574 8.409 -45.505 1.00 94.38 99 ALA A CA 1
ATOM 784 C C . ALA A 1 99 ? 17.716 7.016 -46.168 1.00 94.38 99 ALA A C 1
ATOM 786 O O . ALA A 1 99 ? 18.758 6.684 -46.757 1.00 94.38 99 ALA A O 1
ATOM 787 N N . GLY A 1 100 ? 16.688 6.169 -46.054 1.00 92.50 100 GLY A N 1
ATOM 788 C CA . GLY A 1 100 ? 16.615 4.842 -46.665 1.00 92.50 100 GLY A CA 1
ATOM 789 C C . GLY A 1 100 ? 17.475 3.775 -45.984 1.00 92.50 100 GLY A C 1
ATOM 790 O O . GLY A 1 100 ? 17.818 2.777 -46.619 1.00 92.50 100 GLY A O 1
ATOM 791 N N . ILE A 1 101 ? 17.852 3.976 -44.719 1.00 94.25 101 ILE A N 1
ATOM 792 C CA . ILE A 1 101 ? 18.563 2.983 -43.897 1.00 94.25 101 ILE A CA 1
ATOM 793 C C . ILE A 1 101 ? 17.610 2.365 -42.878 1.00 94.25 101 ILE A C 1
ATOM 795 O O . ILE A 1 101 ? 16.625 2.982 -42.486 1.00 94.25 101 ILE A O 1
ATOM 799 N N . THR A 1 102 ? 17.873 1.122 -42.485 1.00 96.31 102 THR A N 1
ATOM 800 C CA . THR A 1 102 ? 17.020 0.382 -41.552 1.00 96.31 102 THR A CA 1
ATOM 801 C C . THR A 1 102 ? 17.330 0.769 -40.110 1.00 96.31 102 THR A C 1
ATOM 803 O O . THR A 1 102 ? 18.478 0.694 -39.664 1.00 96.31 102 THR A O 1
ATOM 806 N N . GLU A 1 103 ? 16.278 1.130 -39.389 1.00 97.06 103 GLU A N 1
ATOM 807 C CA . GLU A 1 103 ? 16.263 1.461 -37.968 1.00 97.06 103 GLU A CA 1
ATOM 808 C C . GLU A 1 103 ? 15.181 0.635 -37.262 1.00 97.06 103 GLU A C 1
ATOM 810 O O . GLU A 1 103 ? 14.371 -0.058 -37.890 1.00 97.06 103 GLU A O 1
ATOM 815 N N . PHE A 1 104 ? 15.166 0.706 -35.940 1.00 98.06 104 PHE A N 1
ATOM 816 C CA . PHE A 1 104 ? 14.115 0.171 -35.101 1.00 98.06 104 PHE A CA 1
ATOM 817 C C . PHE A 1 104 ? 13.821 1.112 -33.934 1.00 98.06 104 PHE A C 1
ATOM 819 O O . PHE A 1 104 ? 14.690 1.862 -33.493 1.00 98.06 104 PHE A O 1
ATOM 826 N N . ALA A 1 105 ? 12.603 1.032 -33.406 1.00 98.38 105 ALA A N 1
ATOM 827 C CA . ALA A 1 105 ? 12.218 1.674 -32.160 1.00 98.38 105 ALA A CA 1
ATOM 828 C C . ALA A 1 105 ? 11.649 0.656 -31.176 1.00 98.38 105 ALA A C 1
ATOM 830 O O . ALA A 1 105 ? 10.763 -0.134 -31.512 1.00 98.38 105 ALA A O 1
ATOM 831 N N . VAL A 1 106 ? 12.157 0.713 -29.949 1.00 98.06 106 VAL A N 1
ATOM 832 C CA . VAL A 1 106 ? 11.654 -0.035 -28.799 1.00 98.06 106 VAL A CA 1
ATOM 833 C C . VAL A 1 106 ? 10.890 0.941 -27.903 1.00 98.06 106 VAL A C 1
ATOM 835 O O . VAL A 1 106 ? 11.504 1.882 -27.390 1.00 98.06 106 VAL A O 1
ATOM 838 N N . PRO A 1 107 ? 9.571 0.762 -27.713 1.00 97.38 107 PRO A N 1
ATOM 839 C CA . PRO A 1 107 ? 8.787 1.654 -26.873 1.00 97.38 107 PRO A CA 1
ATOM 840 C C . PRO A 1 107 ? 9.099 1.383 -25.397 1.00 97.38 107 PRO A C 1
ATOM 842 O O . PRO A 1 107 ? 9.043 0.245 -24.934 1.00 97.38 107 PRO A O 1
ATOM 845 N N . ILE A 1 108 ? 9.409 2.432 -24.643 1.00 96.94 108 ILE A N 1
ATOM 846 C CA . ILE A 1 108 ? 9.704 2.363 -23.212 1.00 96.94 108 ILE A CA 1
ATOM 847 C C . ILE A 1 108 ? 8.436 2.729 -22.448 1.00 96.94 108 ILE A C 1
ATOM 849 O O . ILE A 1 108 ? 7.869 3.809 -22.640 1.00 96.94 108 ILE A O 1
ATOM 853 N N . LYS A 1 109 ? 7.991 1.817 -21.581 1.00 94.25 109 LYS A N 1
ATOM 854 C CA . LYS A 1 109 ? 6.752 1.962 -20.818 1.00 94.25 109 LYS A CA 1
ATOM 855 C C . LYS A 1 109 ? 6.936 1.598 -19.350 1.00 94.25 109 LYS A C 1
ATOM 857 O O . LYS A 1 109 ? 7.740 0.722 -19.038 1.00 94.25 109 LYS A O 1
ATOM 862 N N . ALA A 1 110 ? 6.143 2.215 -18.480 1.00 93.56 110 ALA A N 1
ATOM 863 C CA . ALA A 1 110 ? 5.970 1.805 -17.087 1.00 93.56 110 ALA A CA 1
ATOM 864 C C . ALA A 1 110 ? 4.473 1.730 -16.768 1.00 93.56 110 ALA A C 1
ATOM 866 O O . ALA A 1 110 ? 3.737 2.661 -17.075 1.00 93.56 110 ALA A O 1
ATOM 867 N N . ALA A 1 111 ? 4.017 0.605 -16.204 1.00 88.88 111 ALA A N 1
ATOM 868 C CA . ALA A 1 111 ? 2.593 0.340 -15.939 1.00 88.88 111 ALA A CA 1
ATOM 869 C C . ALA A 1 111 ? 1.656 0.602 -17.140 1.00 88.88 111 ALA A C 1
ATOM 871 O O . ALA A 1 111 ? 0.534 1.062 -16.978 1.00 88.88 111 ALA A O 1
ATOM 872 N N . GLY A 1 112 ? 2.126 0.316 -18.358 1.00 88.25 112 GLY A N 1
ATOM 873 C CA . GLY A 1 112 ? 1.372 0.552 -19.593 1.00 88.25 112 GLY A CA 1
ATOM 874 C C . GLY A 1 112 ? 1.534 1.954 -20.186 1.00 88.25 112 GLY A C 1
ATOM 875 O O . GLY A 1 112 ? 1.346 2.096 -21.396 1.00 88.25 112 GLY A O 1
ATOM 876 N N . GLU A 1 113 ? 1.984 2.939 -19.404 1.00 92.12 113 GLU A N 1
ATOM 877 C CA . GLU A 1 113 ? 2.162 4.309 -19.880 1.00 92.12 113 GLU A CA 1
ATOM 878 C C . GLU A 1 113 ? 3.451 4.521 -20.660 1.00 92.12 113 GLU A C 1
ATOM 880 O O . GLU A 1 113 ? 4.511 4.002 -20.309 1.00 92.12 113 GLU A O 1
ATOM 885 N N . TYR A 1 114 ? 3.348 5.296 -21.741 1.00 94.50 114 TYR A N 1
ATOM 886 C CA . TYR A 1 114 ? 4.452 5.579 -22.652 1.00 94.50 114 TYR A CA 1
ATOM 887 C C . TYR A 1 114 ? 5.351 6.692 -22.121 1.00 94.50 114 TYR A C 1
ATOM 889 O O . TYR A 1 114 ? 4.928 7.834 -21.954 1.00 94.50 114 TYR A O 1
ATOM 897 N N . LEU A 1 115 ? 6.624 6.361 -21.915 1.00 95.69 115 LEU A N 1
ATOM 898 C CA . LEU A 1 115 ? 7.599 7.296 -21.361 1.00 95.69 115 LEU A CA 1
ATOM 899 C C . LEU A 1 115 ? 8.559 7.849 -22.429 1.00 95.69 115 LEU A C 1
ATOM 901 O O . LEU A 1 115 ? 9.148 8.913 -22.241 1.00 95.69 115 LEU A O 1
ATOM 905 N N . GLY A 1 116 ? 8.712 7.140 -23.549 1.00 96.00 116 GLY A N 1
ATOM 906 C CA . GLY A 1 116 ? 9.655 7.459 -24.619 1.00 96.00 116 GLY A CA 1
ATOM 907 C C . GLY A 1 116 ? 10.073 6.207 -25.385 1.00 96.00 116 GLY A C 1
ATOM 908 O O . GLY A 1 116 ? 9.448 5.154 -25.259 1.00 96.00 116 GLY A O 1
ATOM 909 N N . ALA A 1 117 ? 11.140 6.287 -26.171 1.00 97.94 117 ALA A N 1
ATOM 910 C CA . ALA A 1 117 ? 11.607 5.155 -26.965 1.00 97.94 117 ALA A CA 1
ATOM 911 C C . ALA A 1 117 ? 13.130 5.093 -27.035 1.00 97.94 117 ALA A C 1
ATOM 913 O O . ALA A 1 117 ? 13.818 6.111 -26.991 1.00 97.94 117 ALA A O 1
ATOM 914 N N . PHE A 1 118 ? 13.653 3.884 -27.202 1.00 98.25 118 PHE A N 1
ATOM 915 C CA . PHE A 1 118 ? 15.004 3.690 -27.706 1.00 98.25 118 PHE A CA 1
ATOM 916 C C . PHE A 1 118 ? 14.926 3.542 -29.221 1.00 98.25 118 PHE A C 1
ATOM 918 O O . PHE A 1 118 ? 14.245 2.640 -29.713 1.00 98.25 118 PHE A O 1
ATOM 925 N N . VAL A 1 119 ? 15.629 4.399 -29.952 1.00 98.12 119 VAL A N 1
ATOM 926 C CA . VAL A 1 119 ? 15.773 4.307 -31.404 1.00 98.12 119 VAL A CA 1
ATOM 927 C C . VAL A 1 119 ? 17.179 3.820 -31.703 1.00 98.12 119 VAL A C 1
ATOM 929 O O . VAL A 1 119 ? 18.155 4.374 -31.201 1.00 98.12 119 VAL A O 1
ATOM 932 N N . GLY A 1 120 ? 17.293 2.770 -32.506 1.00 96.88 120 GLY A N 1
ATOM 933 C CA . GLY A 1 120 ? 18.584 2.220 -32.888 1.00 96.88 120 GLY A CA 1
ATOM 934 C C . GLY A 1 120 ? 18.613 1.720 -34.318 1.00 96.88 120 GLY A C 1
ATOM 935 O O . GLY A 1 120 ? 17.590 1.607 -34.986 1.00 96.88 120 GLY A O 1
ATOM 936 N N . GLY A 1 121 ? 19.807 1.404 -34.797 1.00 95.81 121 GLY A N 1
ATOM 937 C CA . GLY A 1 121 ? 19.995 0.729 -36.074 1.00 95.81 121 GLY A CA 1
ATOM 938 C C . GLY A 1 121 ? 21.121 1.325 -36.895 1.00 95.81 121 GLY A C 1
ATOM 939 O O . GLY A 1 121 ? 22.288 1.181 -36.535 1.00 95.81 121 GLY A O 1
ATOM 940 N N . GLN A 1 122 ? 20.741 1.977 -37.996 1.00 94.50 122 GLN A N 1
ATOM 941 C CA . GLN A 1 122 ? 21.616 2.468 -39.063 1.00 94.50 122 GLN A CA 1
ATOM 942 C C . GLN A 1 122 ? 22.264 1.356 -39.894 1.00 94.50 122 GLN A C 1
ATOM 944 O O . GLN A 1 122 ? 23.471 1.346 -40.147 1.00 94.50 122 GLN A O 1
ATOM 949 N N . PHE A 1 123 ? 21.428 0.424 -40.353 1.00 94.06 123 PHE A N 1
ATOM 950 C CA . PHE A 1 123 ? 21.845 -0.712 -41.171 1.00 94.06 123 PHE A CA 1
ATOM 951 C C . PHE A 1 123 ? 21.341 -0.635 -42.609 1.00 94.06 123 PHE A C 1
ATOM 953 O O . PHE A 1 123 ? 20.406 0.095 -42.935 1.00 94.06 123 PHE A O 1
ATOM 960 N N . VAL A 1 124 ? 21.900 -1.484 -43.466 1.00 93.94 124 VAL A N 1
ATOM 961 C CA . VAL A 1 124 ? 21.334 -1.784 -44.783 1.00 93.94 124 VAL A CA 1
ATOM 962 C C . VAL A 1 124 ? 20.950 -3.260 -44.834 1.00 93.94 124 VAL A C 1
ATOM 964 O O . VAL A 1 124 ? 21.776 -4.129 -44.583 1.00 93.94 124 VAL A O 1
ATOM 967 N N . THR A 1 125 ? 19.698 -3.552 -45.170 1.00 90.44 125 THR A N 1
ATOM 968 C CA . THR A 1 125 ? 19.167 -4.926 -45.280 1.00 90.44 125 THR A CA 1
ATOM 969 C C . THR A 1 125 ? 19.041 -5.398 -46.729 1.00 90.44 125 THR A C 1
ATOM 971 O O . THR A 1 125 ? 19.024 -6.593 -47.003 1.00 90.44 125 THR A O 1
ATOM 974 N N . GLU A 1 126 ? 19.006 -4.464 -47.680 1.00 87.19 126 GLU A N 1
ATOM 975 C CA . GLU A 1 126 ? 18.754 -4.729 -49.098 1.00 87.19 126 GLU A CA 1
ATOM 976 C C . GLU A 1 126 ? 19.858 -4.142 -49.992 1.00 87.19 126 GLU A C 1
ATOM 978 O O . GLU A 1 126 ? 20.837 -3.545 -49.533 1.00 87.19 126 GLU A O 1
ATOM 983 N N . LYS A 1 127 ? 19.741 -4.327 -51.310 1.00 86.69 127 LYS A N 1
ATOM 984 C CA . LYS A 1 127 ? 20.606 -3.627 -52.267 1.00 86.69 127 LYS A CA 1
ATOM 985 C C . LYS A 1 127 ? 20.287 -2.131 -52.266 1.00 86.69 127 LYS A C 1
ATOM 987 O O . LYS A 1 127 ? 19.123 -1.748 -52.306 1.00 86.69 127 LYS A O 1
ATOM 992 N N . ILE A 1 128 ? 21.335 -1.306 -52.243 1.00 88.44 128 ILE A N 1
ATOM 993 C CA . ILE A 1 128 ? 21.221 0.149 -52.363 1.00 88.44 128 ILE A CA 1
ATOM 994 C C . ILE A 1 128 ? 20.697 0.462 -53.764 1.00 88.44 128 ILE A C 1
ATOM 996 O O . ILE A 1 128 ? 21.274 0.010 -54.754 1.00 88.44 128 ILE A O 1
ATOM 1000 N N . ARG A 1 129 ? 19.604 1.220 -53.845 1.00 90.50 129 ARG A N 1
ATOM 1001 C CA . ARG A 1 129 ? 19.053 1.695 -55.113 1.00 90.50 129 ARG A CA 1
ATOM 1002 C C . ARG A 1 129 ? 19.571 3.101 -55.375 1.00 90.50 129 ARG A C 1
ATOM 1004 O O . ARG A 1 129 ? 19.255 4.018 -54.628 1.00 90.50 129 ARG A O 1
ATOM 1011 N N . GLU A 1 130 ? 20.362 3.270 -56.429 1.00 91.81 130 GLU A N 1
ATOM 1012 C CA . GLU A 1 130 ? 20.960 4.569 -56.773 1.00 91.81 130 GLU A CA 1
ATOM 1013 C C . GLU A 1 130 ? 19.918 5.668 -57.023 1.00 91.81 130 GLU A C 1
ATOM 1015 O O . GLU A 1 130 ? 20.164 6.822 -56.682 1.00 91.81 130 GLU A O 1
ATOM 1020 N N . ALA A 1 131 ? 18.736 5.310 -57.539 1.00 93.06 131 ALA A N 1
ATOM 1021 C CA . ALA A 1 131 ? 17.616 6.239 -57.698 1.00 93.06 131 ALA A CA 1
ATOM 1022 C C . ALA A 1 131 ? 17.189 6.869 -56.357 1.00 93.06 131 ALA A C 1
ATOM 1024 O O . ALA A 1 131 ? 17.138 8.089 -56.257 1.00 93.06 131 ALA A O 1
ATOM 1025 N N . GLU A 1 132 ? 17.014 6.057 -55.304 1.00 92.44 132 GLU A N 1
ATOM 1026 C CA . GLU A 1 132 ? 16.654 6.535 -53.955 1.00 92.44 132 GLU A CA 1
ATOM 1027 C C . GLU A 1 132 ? 17.756 7.434 -53.359 1.00 92.44 132 GLU A C 1
ATOM 1029 O O . GLU A 1 132 ? 17.480 8.372 -52.620 1.00 92.44 132 GLU A O 1
ATOM 1034 N N . VAL A 1 133 ? 19.029 7.171 -53.682 1.00 93.94 133 VAL A N 1
ATOM 1035 C CA . VAL A 1 133 ? 20.153 8.019 -53.239 1.00 93.94 133 VAL A CA 1
ATOM 1036 C C . VAL A 1 133 ? 20.168 9.354 -53.977 1.00 93.94 133 VAL A C 1
ATOM 1038 O O . VAL A 1 133 ? 20.492 10.377 -53.381 1.00 93.94 133 VAL A O 1
ATOM 1041 N N . ARG A 1 134 ? 19.820 9.357 -55.267 1.00 95.38 134 ARG A N 1
ATOM 1042 C CA . ARG A 1 134 ? 19.746 10.572 -56.083 1.00 95.38 134 ARG A CA 1
ATOM 1043 C C . ARG A 1 134 ? 18.624 11.493 -55.620 1.00 95.38 134 ARG A C 1
ATOM 1045 O O . ARG A 1 134 ? 18.859 12.691 -55.506 1.00 95.38 134 ARG A O 1
ATOM 1052 N N . GLU A 1 135 ? 17.455 10.934 -55.325 1.00 95.00 135 GLU A N 1
ATOM 1053 C CA . GLU A 1 135 ? 16.321 11.675 -54.761 1.00 95.00 135 GLU A CA 1
ATOM 1054 C C . GLU A 1 135 ? 16.685 12.290 -53.405 1.00 95.00 135 GLU A C 1
ATOM 1056 O O . GLU A 1 135 ? 16.542 13.496 -53.219 1.00 95.00 135 GLU A O 1
ATOM 1061 N N . LEU A 1 136 ? 17.271 11.500 -52.500 1.00 94.88 136 LEU A N 1
ATOM 1062 C CA . LEU A 1 136 ? 17.700 11.990 -51.189 1.00 94.88 136 LEU A CA 1
ATOM 1063 C C . LEU A 1 136 ? 18.790 13.072 -51.286 1.00 94.88 136 LEU A C 1
ATOM 1065 O O . LEU A 1 136 ? 18.773 14.035 -50.525 1.00 94.88 136 LEU A O 1
ATOM 1069 N N . ALA A 1 137 ? 19.740 12.941 -52.219 1.00 95.25 137 ALA A N 1
ATOM 1070 C CA . ALA A 1 137 ? 20.777 13.952 -52.435 1.00 95.25 137 ALA A CA 1
ATOM 1071 C C . ALA A 1 137 ? 20.186 15.300 -52.876 1.00 95.25 137 ALA A C 1
ATOM 1073 O O . ALA A 1 137 ? 20.663 16.347 -52.444 1.00 95.25 137 ALA A O 1
ATOM 1074 N N . GLN A 1 138 ? 19.136 15.270 -53.705 1.00 94.44 138 GLN A N 1
ATOM 1075 C CA . GLN A 1 138 ? 18.394 16.466 -54.105 1.00 94.44 138 GLN A CA 1
ATOM 1076 C C . GLN A 1 138 ? 17.589 17.050 -52.938 1.00 94.44 138 GLN A C 1
ATOM 1078 O O . GLN A 1 138 ? 17.605 18.262 -52.748 1.00 94.44 138 GLN A O 1
ATOM 1083 N N . GLU A 1 139 ? 16.920 16.210 -52.142 1.00 94.19 139 GLU A N 1
ATOM 1084 C CA . GLU A 1 139 ? 16.133 16.641 -50.976 1.00 94.19 139 GLU A CA 1
ATOM 1085 C C . GLU A 1 139 ? 16.992 17.325 -49.899 1.00 94.19 139 GLU A C 1
ATOM 1087 O O . GLU A 1 139 ? 16.574 18.313 -49.288 1.00 94.19 139 GLU A O 1
ATOM 1092 N N . LEU A 1 140 ? 18.197 16.799 -49.669 1.00 94.06 140 LEU A N 1
ATOM 1093 C CA . LEU A 1 140 ? 19.141 17.306 -48.673 1.00 94.06 140 LEU A CA 1
ATOM 1094 C C . LEU A 1 140 ? 20.068 18.410 -49.208 1.00 94.06 140 LEU A C 1
ATOM 1096 O O . LEU A 1 140 ? 20.795 19.008 -48.415 1.00 94.06 140 LEU A O 1
ATOM 1100 N N . ASP A 1 141 ? 20.054 18.678 -50.519 1.00 94.62 141 ASP A N 1
ATOM 1101 C CA . ASP A 1 141 ? 20.976 19.597 -51.205 1.00 94.62 141 ASP A CA 1
ATOM 1102 C C . ASP A 1 141 ? 22.461 19.244 -50.954 1.00 94.62 141 ASP A C 1
ATOM 1104 O O . ASP A 1 141 ? 23.266 20.055 -50.492 1.00 94.62 141 ASP A O 1
ATOM 1108 N N . VAL A 1 142 ? 22.826 17.979 -51.212 1.00 94.56 142 VAL A N 1
ATOM 1109 C CA . VAL A 1 142 ? 24.186 17.440 -51.014 1.00 94.56 142 VAL A CA 1
ATOM 1110 C C . VAL A 1 142 ? 24.733 16.749 -52.266 1.00 94.56 142 VAL A C 1
ATOM 1112 O O . VAL A 1 142 ? 24.002 16.344 -53.167 1.00 94.56 142 VAL A O 1
ATOM 1115 N N . ASP A 1 143 ? 26.056 16.574 -52.320 1.00 96.06 143 ASP A N 1
ATOM 1116 C CA . ASP A 1 143 ? 26.732 15.894 -53.430 1.00 96.06 143 ASP A CA 1
ATOM 1117 C C . ASP A 1 143 ? 26.318 14.413 -53.529 1.00 96.06 143 ASP A C 1
ATOM 1119 O O . ASP A 1 143 ? 26.610 13.601 -52.645 1.00 96.06 143 ASP A O 1
ATOM 1123 N N . TYR A 1 144 ? 25.673 14.060 -54.645 1.00 95.38 144 TYR A N 1
ATOM 1124 C CA . TYR A 1 144 ? 25.208 12.703 -54.938 1.00 95.38 144 TYR A CA 1
ATOM 1125 C C . TYR A 1 144 ? 26.318 11.650 -54.876 1.00 95.38 144 TYR A C 1
ATOM 1127 O O . TYR A 1 144 ? 26.115 10.580 -54.302 1.00 95.38 144 TYR A O 1
ATOM 1135 N N . HIS A 1 145 ? 27.482 11.921 -55.471 1.00 95.50 145 HIS A N 1
ATOM 1136 C CA . HIS A 1 145 ? 28.557 10.937 -55.558 1.00 95.50 145 HIS A CA 1
ATOM 1137 C C . HIS A 1 145 ? 29.144 10.659 -54.175 1.00 95.50 145 HIS A C 1
ATOM 1139 O O . HIS A 1 145 ? 29.332 9.498 -53.813 1.00 95.50 145 HIS A O 1
ATOM 1145 N N . LYS A 1 146 ? 29.354 11.700 -53.360 1.00 94.88 146 LYS A N 1
ATOM 1146 C CA . LYS A 1 146 ? 29.828 11.531 -51.979 1.00 94.88 146 LYS A CA 1
ATOM 1147 C C . LYS A 1 146 ? 28.793 10.833 -51.089 1.00 94.88 146 LYS A C 1
ATOM 1149 O O . LYS A 1 146 ? 29.156 9.983 -50.270 1.00 94.88 146 LYS A O 1
ATOM 1154 N N . LEU A 1 147 ? 27.507 11.148 -51.260 1.00 93.50 147 LEU A N 1
ATOM 1155 C CA . LEU A 1 147 ? 26.423 10.482 -50.534 1.00 93.50 147 LEU A CA 1
ATOM 1156 C C . LEU A 1 147 ? 26.328 8.994 -50.912 1.00 93.50 147 LEU A C 1
ATOM 1158 O O . LEU A 1 147 ? 26.183 8.140 -50.040 1.00 93.50 147 LEU A O 1
ATOM 1162 N N . LEU A 1 148 ? 26.458 8.663 -52.199 1.00 94.44 148 LEU A N 1
ATOM 1163 C CA . LEU A 1 148 ? 26.429 7.283 -52.679 1.00 94.44 148 LEU A CA 1
ATOM 1164 C C . LEU A 1 148 ? 27.612 6.464 -52.155 1.00 94.44 148 LEU A C 1
ATOM 1166 O O . LEU A 1 148 ? 27.401 5.358 -51.658 1.00 94.44 148 LEU A O 1
ATOM 1170 N N . GLU A 1 149 ? 28.833 6.994 -52.242 1.00 94.12 149 GLU A N 1
ATOM 1171 C CA . GLU A 1 149 ? 30.026 6.298 -51.746 1.00 94.12 149 GLU A CA 1
ATOM 1172 C C . GLU A 1 149 ? 29.942 6.053 -50.236 1.00 94.12 149 GLU A C 1
ATOM 1174 O O . GLU A 1 149 ? 30.116 4.923 -49.784 1.00 94.12 149 GLU A O 1
ATOM 1179 N N . SER A 1 150 ? 29.541 7.057 -49.451 1.00 93.12 150 SER A N 1
ATOM 1180 C CA . SER A 1 150 ? 29.356 6.872 -48.005 1.00 93.12 150 SER A CA 1
ATOM 1181 C C . SER A 1 150 ? 28.229 5.891 -47.657 1.00 93.12 150 SER A C 1
ATOM 1183 O O . SER A 1 150 ? 28.335 5.166 -46.667 1.00 93.12 150 SER A O 1
ATOM 1185 N N . LYS A 1 151 ? 27.171 5.793 -48.478 1.00 92.94 151 LYS A N 1
ATOM 1186 C CA . LYS A 1 151 ? 26.104 4.793 -48.290 1.00 92.94 151 LYS A CA 1
ATOM 1187 C C . LYS A 1 151 ? 26.597 3.367 -48.543 1.00 92.94 151 LYS A C 1
ATOM 1189 O O . LYS A 1 151 ? 26.116 2.442 -47.891 1.00 92.94 151 LYS A O 1
ATOM 1194 N N . LYS A 1 152 ? 27.556 3.169 -49.458 1.00 91.12 152 LYS A N 1
ATOM 1195 C CA . LYS A 1 152 ? 28.170 1.854 -49.731 1.00 91.12 152 LYS A CA 1
ATOM 1196 C C . LYS A 1 152 ? 29.010 1.338 -48.558 1.00 91.12 152 LYS A C 1
ATOM 1198 O O . LYS A 1 152 ? 29.137 0.127 -48.415 1.00 91.12 152 LYS A O 1
ATOM 1203 N N . GLU A 1 153 ? 29.521 2.224 -47.702 1.00 89.81 153 GLU A N 1
ATOM 1204 C CA . GLU A 1 153 ? 30.254 1.859 -46.477 1.00 89.81 153 GLU A CA 1
ATOM 1205 C C . GLU A 1 153 ? 29.339 1.395 -45.327 1.00 89.81 153 GLU A C 1
ATOM 1207 O O . GLU A 1 153 ? 29.823 0.944 -44.286 1.00 89.81 153 GLU A O 1
ATOM 1212 N N . LEU A 1 154 ? 28.012 1.506 -45.475 1.00 91.62 154 LEU A N 1
ATOM 1213 C CA . LEU A 1 154 ? 27.077 1.100 -44.433 1.00 91.62 154 LEU A CA 1
ATOM 1214 C C . LEU A 1 154 ? 27.134 -0.403 -44.170 1.00 91.62 154 LEU A C 1
ATOM 1216 O O . LEU A 1 154 ? 27.133 -1.238 -45.077 1.00 91.62 154 LEU A O 1
ATOM 1220 N N . ARG A 1 155 ? 27.079 -0.751 -42.885 1.00 92.31 155 ARG A N 1
ATOM 1221 C CA . ARG A 1 155 ? 27.049 -2.137 -42.435 1.00 92.31 155 ARG A CA 1
ATOM 1222 C C . ARG A 1 155 ? 25.785 -2.837 -42.943 1.00 92.31 155 ARG A C 1
ATOM 1224 O O . ARG A 1 155 ? 24.663 -2.466 -42.584 1.00 92.31 155 ARG A O 1
ATOM 1231 N N . ARG A 1 156 ? 25.979 -3.899 -43.728 1.00 94.69 156 ARG A N 1
ATOM 1232 C CA . ARG A 1 156 ? 24.902 -4.807 -44.128 1.00 94.69 156 ARG A CA 1
ATOM 1233 C C . ARG A 1 156 ? 24.655 -5.860 -43.053 1.00 94.69 156 ARG A C 1
ATOM 1235 O O . ARG A 1 156 ? 25.602 -6.480 -42.574 1.00 94.69 156 ARG A O 1
ATOM 1242 N N . VAL A 1 157 ? 23.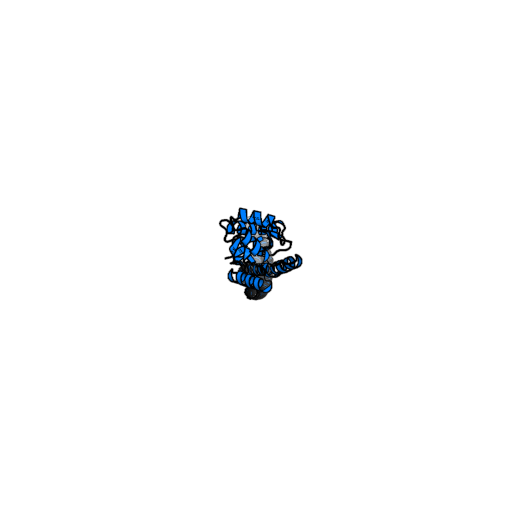391 -6.060 -42.692 1.00 95.69 157 VAL A N 1
ATOM 1243 C CA . VAL A 1 157 ? 22.965 -7.075 -41.717 1.00 95.69 157 VAL A CA 1
ATOM 1244 C C . VAL A 1 157 ? 21.655 -7.719 -42.157 1.00 95.69 157 VAL A C 1
ATOM 1246 O O . VAL A 1 157 ? 20.846 -7.090 -42.840 1.00 95.69 157 VAL A O 1
ATOM 1249 N N . ASP A 1 158 ? 21.423 -8.951 -41.716 1.00 95.06 158 ASP A N 1
ATOM 1250 C CA . ASP A 1 158 ? 20.156 -9.641 -41.946 1.00 95.06 158 ASP A CA 1
ATOM 1251 C C . ASP A 1 158 ? 19.094 -9.219 -40.926 1.00 95.06 158 ASP A C 1
ATOM 1253 O O . ASP A 1 158 ? 19.396 -8.817 -39.799 1.00 95.06 158 ASP A O 1
ATOM 1257 N N . LYS A 1 159 ? 17.819 -9.391 -41.286 1.00 93.88 159 LYS A N 1
ATOM 1258 C CA . LYS A 1 159 ? 16.676 -9.043 -40.426 1.00 93.88 159 LYS A CA 1
ATOM 1259 C C . LYS A 1 159 ? 16.755 -9.677 -39.030 1.00 93.88 159 LYS A C 1
ATOM 1261 O O . LYS A 1 159 ? 16.498 -8.997 -38.041 1.00 93.88 159 LYS A O 1
ATOM 1266 N N . LYS A 1 160 ? 17.197 -10.939 -38.944 1.00 95.94 160 LYS A N 1
ATOM 1267 C CA . LYS A 1 160 ? 17.351 -11.680 -37.680 1.00 95.94 160 LYS A CA 1
ATOM 1268 C C . LYS A 1 160 ? 18.293 -10.977 -36.701 1.00 95.94 160 LYS A C 1
ATOM 1270 O O . LYS A 1 160 ? 18.081 -11.022 -35.491 1.00 95.94 160 LYS A O 1
ATOM 1275 N N . TYR A 1 161 ? 19.332 -10.317 -37.209 1.00 96.25 161 TYR A N 1
ATOM 1276 C CA . TYR A 1 161 ? 20.253 -9.561 -36.371 1.00 96.25 161 TYR A CA 1
ATOM 1277 C C . TYR A 1 161 ? 19.562 -8.324 -35.770 1.00 96.25 161 TYR A C 1
ATOM 1279 O O . TYR A 1 161 ? 19.684 -8.098 -34.570 1.00 96.25 161 TYR A O 1
ATOM 1287 N N . ILE A 1 162 ? 18.772 -7.589 -36.563 1.00 96.62 162 ILE A N 1
ATOM 1288 C CA . ILE A 1 162 ? 18.007 -6.410 -36.109 1.00 96.62 162 ILE A CA 1
ATOM 1289 C C . ILE A 1 162 ? 16.967 -6.806 -35.054 1.00 96.62 162 ILE A C 1
ATOM 1291 O O . ILE A 1 162 ? 16.863 -6.173 -34.003 1.00 96.62 162 ILE A O 1
ATOM 1295 N N . GLU A 1 163 ? 16.235 -7.891 -35.305 1.00 96.56 163 GLU A N 1
ATOM 1296 C CA . GLU A 1 163 ? 15.300 -8.474 -34.338 1.00 96.56 163 GLU A CA 1
ATOM 1297 C C . GLU A 1 163 ? 16.030 -8.832 -33.033 1.00 96.56 163 GLU A C 1
ATOM 1299 O O . GLU A 1 163 ? 15.591 -8.445 -31.956 1.00 96.56 163 GLU A O 1
ATOM 1304 N N . SER A 1 164 ? 17.203 -9.466 -33.114 1.00 97.06 164 SER A N 1
ATOM 1305 C CA . SER A 1 164 ? 17.973 -9.852 -31.924 1.00 97.06 164 SER A CA 1
ATOM 1306 C C . SER A 1 164 ? 18.434 -8.644 -31.099 1.00 97.06 164 SER A C 1
ATOM 1308 O O . SER A 1 164 ? 18.232 -8.617 -29.886 1.00 97.06 164 SER A O 1
ATOM 1310 N N . VAL A 1 165 ? 19.026 -7.622 -31.728 1.00 96.62 165 VAL A N 1
ATOM 1311 C CA . VAL A 1 165 ? 19.535 -6.450 -30.990 1.00 96.62 165 VAL A CA 1
ATOM 1312 C C . VAL A 1 165 ? 18.413 -5.575 -30.435 1.00 96.62 165 VAL A C 1
ATOM 1314 O O . VAL A 1 165 ? 18.532 -5.066 -29.324 1.00 96.62 165 VAL A O 1
ATOM 1317 N N . SER A 1 166 ? 17.299 -5.438 -31.157 1.00 97.25 166 SER A N 1
ATOM 1318 C CA . SER A 1 166 ? 16.134 -4.701 -30.658 1.00 97.25 166 SER A CA 1
ATOM 1319 C C . SER A 1 166 ? 15.475 -5.418 -29.474 1.00 97.25 166 SER A C 1
ATOM 1321 O O . SER A 1 166 ? 15.090 -4.771 -28.499 1.00 97.25 166 SER A O 1
ATOM 1323 N N . HIS A 1 167 ? 15.441 -6.756 -29.484 1.00 97.06 167 HIS A N 1
ATOM 1324 C CA . HIS A 1 167 ? 15.014 -7.538 -28.325 1.00 97.06 167 HIS A CA 1
ATOM 1325 C C . HIS A 1 167 ? 15.945 -7.381 -27.119 1.00 97.06 167 HIS A C 1
ATOM 1327 O O . HIS A 1 167 ? 15.440 -7.283 -26.004 1.00 97.06 167 HIS A O 1
ATOM 1333 N N . LEU A 1 168 ? 17.268 -7.282 -27.306 1.00 96.19 168 LEU A N 1
ATOM 1334 C CA . LEU A 1 168 ? 18.196 -7.012 -26.197 1.00 96.19 168 LEU A CA 1
ATOM 1335 C C . LEU A 1 168 ? 17.891 -5.681 -25.503 1.00 96.19 168 LEU A C 1
ATOM 1337 O O . LEU A 1 168 ? 17.908 -5.615 -24.276 1.00 96.19 168 LEU A O 1
ATOM 1341 N N . VAL A 1 169 ? 17.573 -4.635 -26.269 1.00 96.75 169 VAL A N 1
ATOM 1342 C CA . VAL A 1 169 ? 17.150 -3.348 -25.700 1.00 96.75 169 VAL A CA 1
ATOM 1343 C C . VAL A 1 169 ? 15.838 -3.503 -24.941 1.00 96.75 169 VAL A C 1
ATOM 1345 O O . VAL A 1 169 ? 15.735 -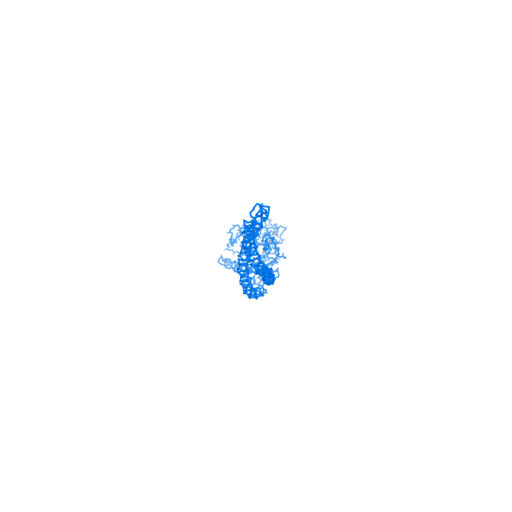3.037 -23.812 1.00 96.75 169 VAL A O 1
ATOM 1348 N N . ASN A 1 170 ? 14.855 -4.187 -25.527 1.00 95.12 170 ASN A N 1
ATOM 1349 C CA . ASN A 1 170 ? 13.566 -4.412 -24.880 1.00 95.12 170 ASN A CA 1
ATOM 1350 C C . ASN A 1 170 ? 13.719 -5.170 -23.550 1.00 95.12 170 ASN A C 1
ATOM 1352 O O . ASN A 1 170 ? 13.181 -4.749 -22.532 1.00 95.12 170 ASN A O 1
ATOM 1356 N N . THR A 1 171 ? 14.494 -6.253 -23.526 1.00 94.94 171 THR A N 1
ATOM 1357 C CA . THR A 1 171 ? 14.733 -7.039 -22.308 1.00 94.94 171 THR A CA 1
ATOM 1358 C C . THR A 1 171 ? 15.629 -6.313 -21.306 1.00 94.94 171 THR A C 1
ATOM 1360 O O . THR A 1 171 ? 15.402 -6.416 -20.111 1.00 94.94 171 THR A O 1
ATOM 1363 N N . GLY A 1 172 ? 16.647 -5.573 -21.744 1.00 93.44 172 GLY A N 1
ATOM 1364 C CA . GLY A 1 172 ? 17.545 -4.866 -20.830 1.00 93.44 172 GLY A CA 1
ATOM 1365 C C . GLY A 1 172 ? 16.913 -3.599 -20.259 1.00 93.44 172 GLY A C 1
ATOM 1366 O O . GLY A 1 172 ? 16.766 -3.447 -19.046 1.00 93.44 172 GLY A O 1
ATOM 1367 N N . LEU A 1 173 ? 16.516 -2.680 -21.137 1.00 94.75 173 LEU A N 1
ATOM 1368 C CA . LEU A 1 173 ? 16.060 -1.351 -20.749 1.00 94.75 173 LEU A CA 1
ATOM 1369 C C . LEU A 1 173 ? 14.625 -1.363 -20.216 1.00 94.75 173 LEU A C 1
ATOM 1371 O O . LEU A 1 173 ? 14.386 -0.826 -19.137 1.00 94.75 173 LEU A O 1
ATOM 1375 N N . CYS A 1 174 ? 13.669 -1.985 -20.916 1.00 93.62 174 CYS A N 1
ATOM 1376 C CA . CYS A 1 174 ? 12.263 -1.936 -20.492 1.00 93.62 174 CYS A CA 1
ATOM 1377 C C . CYS A 1 174 ? 12.024 -2.734 -19.201 1.00 93.62 174 CYS A C 1
ATOM 1379 O O . CYS A 1 174 ? 11.232 -2.303 -18.359 1.00 93.62 174 CYS A O 1
ATOM 1381 N N . THR A 1 175 ? 12.737 -3.847 -18.990 1.00 93.31 175 THR A N 1
ATOM 1382 C CA . THR A 1 175 ? 12.699 -4.565 -17.706 1.00 93.31 175 THR A CA 1
ATOM 1383 C C . THR A 1 175 ? 13.299 -3.722 -16.584 1.00 93.31 175 THR A C 1
ATOM 1385 O O . THR A 1 175 ? 12.679 -3.631 -15.530 1.00 93.31 175 THR A O 1
ATOM 1388 N N . THR A 1 176 ? 14.421 -3.029 -16.814 1.00 94.50 176 THR A N 1
ATOM 1389 C CA . THR A 1 176 ? 15.005 -2.113 -15.813 1.00 94.50 176 THR A CA 1
ATOM 1390 C C . THR A 1 176 ? 14.044 -0.974 -15.461 1.00 94.50 176 THR A C 1
ATOM 1392 O O . THR A 1 176 ? 13.847 -0.668 -14.288 1.00 94.50 176 THR A O 1
ATOM 1395 N N . VAL A 1 177 ? 13.386 -0.370 -16.458 1.00 95.25 177 VAL A N 1
ATOM 1396 C CA . VAL A 1 177 ? 12.356 0.661 -16.237 1.00 95.25 177 VAL A CA 1
ATOM 1397 C C . VAL A 1 177 ? 11.204 0.110 -15.398 1.00 95.25 177 VAL A C 1
ATOM 1399 O O . VAL A 1 177 ? 10.792 0.746 -14.431 1.00 95.25 177 VAL A O 1
ATOM 1402 N N . SER A 1 178 ? 10.720 -1.091 -15.721 1.00 92.56 178 SER A N 1
ATOM 1403 C CA . SER A 1 178 ? 9.634 -1.743 -14.980 1.00 92.56 178 SER A CA 1
ATOM 1404 C C . SER A 1 178 ? 10.032 -2.068 -13.535 1.00 92.56 178 SER A C 1
ATOM 1406 O O . SER A 1 178 ? 9.239 -1.864 -12.619 1.00 92.56 178 SER A O 1
ATOM 1408 N N . GLN A 1 179 ? 11.268 -2.527 -13.314 1.00 92.06 179 GLN A N 1
ATOM 1409 C CA . GLN A 1 179 ? 11.819 -2.803 -11.985 1.00 92.06 179 GLN A CA 1
ATOM 1410 C C . GLN A 1 179 ? 11.967 -1.527 -11.154 1.00 92.06 179 GLN A C 1
ATOM 1412 O O . GLN A 1 179 ? 11.541 -1.499 -10.001 1.00 92.06 179 GLN A O 1
ATOM 1417 N N . ASN A 1 180 ? 12.511 -0.456 -11.735 1.00 92.50 180 ASN A N 1
ATOM 1418 C CA . ASN A 1 180 ? 12.646 0.821 -11.037 1.00 92.50 180 ASN A CA 1
ATOM 1419 C C . ASN A 1 180 ? 11.280 1.434 -10.729 1.00 92.50 180 ASN A C 1
ATOM 1421 O O . ASN A 1 180 ? 11.079 1.936 -9.631 1.00 92.50 180 ASN A O 1
ATOM 1425 N N . TYR A 1 181 ? 10.309 1.321 -11.635 1.00 93.06 181 TYR A N 1
ATOM 1426 C CA . TYR A 1 181 ? 8.935 1.721 -11.344 1.00 93.06 181 TYR A CA 1
ATOM 1427 C C . TYR A 1 181 ? 8.342 0.937 -10.164 1.00 93.06 181 TYR A C 1
ATOM 1429 O O . TYR A 1 181 ? 7.800 1.541 -9.242 1.00 93.06 181 TYR A O 1
ATOM 1437 N N . ALA A 1 182 ? 8.484 -0.394 -10.151 1.00 90.25 182 ALA A N 1
ATOM 1438 C CA . ALA A 1 182 ? 8.014 -1.226 -9.043 1.00 90.25 182 ALA A CA 1
ATOM 1439 C C . ALA A 1 182 ? 8.699 -0.860 -7.714 1.00 90.25 182 ALA A C 1
ATOM 1441 O O . ALA A 1 182 ? 8.052 -0.833 -6.670 1.00 90.25 182 ALA A O 1
ATOM 1442 N N . LYS A 1 183 ? 9.991 -0.516 -7.757 1.00 89.75 183 LYS A N 1
ATOM 1443 C CA . LYS A 1 183 ? 10.764 -0.039 -6.604 1.00 89.75 183 LYS A CA 1
ATOM 1444 C C . LYS A 1 183 ? 10.233 1.289 -6.061 1.00 89.75 183 LYS A C 1
ATOM 1446 O O . LYS A 1 183 ? 10.088 1.427 -4.851 1.00 89.75 183 LYS A O 1
ATOM 1451 N N . GLU A 1 184 ? 9.924 2.251 -6.927 1.00 89.81 184 GLU A N 1
ATOM 1452 C CA . GLU A 1 184 ? 9.342 3.534 -6.508 1.00 89.81 184 GLU A CA 1
ATOM 1453 C C . GLU A 1 184 ? 7.916 3.358 -5.969 1.00 89.81 184 GLU A C 1
ATOM 1455 O O . GLU A 1 184 ? 7.573 3.951 -4.950 1.00 89.81 184 GLU A O 1
ATOM 1460 N N . GLN A 1 185 ? 7.113 2.472 -6.568 1.00 88.81 185 GLN A N 1
ATOM 1461 C CA . GLN A 1 185 ? 5.799 2.116 -6.020 1.00 88.81 185 GLN A CA 1
ATOM 1462 C C . GLN A 1 185 ? 5.908 1.495 -4.627 1.00 88.81 185 GLN A C 1
ATOM 1464 O O . GLN A 1 185 ? 5.157 1.858 -3.723 1.00 88.81 185 GLN A O 1
ATOM 1469 N N . LEU A 1 186 ? 6.873 0.594 -4.428 1.00 88.00 186 LEU A N 1
ATOM 1470 C CA . LEU A 1 186 ? 7.107 -0.037 -3.135 1.00 88.00 186 LEU A CA 1
ATOM 1471 C C . LEU A 1 186 ? 7.436 1.000 -2.052 1.00 88.00 186 LEU A C 1
ATOM 1473 O O . LEU A 1 186 ? 6.935 0.876 -0.938 1.00 88.00 186 LEU A O 1
ATOM 1477 N N . LYS A 1 187 ? 8.217 2.043 -2.370 1.00 87.31 187 LYS A N 1
ATOM 1478 C CA . LYS A 1 187 ? 8.520 3.132 -1.422 1.00 87.31 187 LYS A CA 1
ATOM 1479 C C . LYS A 1 187 ? 7.263 3.866 -0.970 1.00 87.31 187 LYS A C 1
ATOM 1481 O O . LYS A 1 187 ? 7.058 4.008 0.231 1.00 87.31 187 LYS A O 1
ATOM 1486 N N . VAL A 1 188 ? 6.415 4.268 -1.919 1.00 87.81 188 VAL A N 1
ATOM 1487 C CA . VAL A 1 188 ? 5.156 4.974 -1.628 1.00 87.81 188 VAL A CA 1
ATOM 1488 C C . VAL A 1 188 ? 4.239 4.110 -0.755 1.00 87.81 188 VAL A C 1
ATOM 1490 O O . VAL A 1 188 ? 3.649 4.595 0.208 1.00 87.81 188 VAL A O 1
ATOM 1493 N N . ILE A 1 189 ? 4.157 2.808 -1.043 1.00 87.00 189 ILE A N 1
ATOM 1494 C CA . ILE A 1 189 ? 3.382 1.858 -0.233 1.00 87.00 189 ILE A CA 1
ATOM 1495 C C . ILE A 1 189 ? 3.959 1.732 1.187 1.00 87.00 189 ILE A C 1
ATOM 1497 O O . ILE A 1 189 ? 3.193 1.728 2.145 1.00 87.00 189 ILE A O 1
ATOM 1501 N N . CYS A 1 190 ? 5.285 1.669 1.351 1.00 87.44 190 CYS A N 1
ATOM 1502 C CA . CYS A 1 190 ? 5.922 1.576 2.673 1.00 87.44 190 CYS A CA 1
ATOM 1503 C C . CYS A 1 190 ? 5.691 2.827 3.532 1.00 87.44 190 CYS A C 1
ATOM 1505 O O . CYS A 1 190 ? 5.505 2.716 4.744 1.00 87.44 190 CYS A O 1
ATOM 1507 N N . GLU A 1 191 ? 5.713 4.014 2.922 1.00 85.94 191 GLU A N 1
ATOM 1508 C CA . GLU A 1 191 ? 5.426 5.278 3.612 1.00 85.94 191 GLU A CA 1
ATOM 1509 C C . GLU A 1 191 ? 3.985 5.289 4.132 1.00 85.94 191 GLU A C 1
ATOM 1511 O O . GLU A 1 191 ? 3.782 5.428 5.338 1.00 85.94 191 GLU A O 1
ATOM 1516 N N . LYS A 1 192 ? 3.009 4.977 3.268 1.00 87.19 192 LYS A N 1
ATOM 1517 C CA . LYS A 1 192 ? 1.599 4.814 3.663 1.00 87.19 192 LYS A CA 1
ATOM 1518 C C . LYS A 1 192 ? 1.398 3.784 4.765 1.00 87.19 192 LYS A C 1
ATOM 1520 O O . LYS A 1 192 ? 0.620 3.995 5.688 1.00 87.19 192 LYS A O 1
ATOM 1525 N N . MET A 1 193 ? 2.070 2.643 4.644 1.00 88.44 193 MET A N 1
ATOM 1526 C CA . MET A 1 193 ? 1.950 1.568 5.617 1.00 88.44 193 MET A CA 1
ATOM 1527 C C . MET A 1 193 ? 2.487 2.012 6.979 1.00 88.44 193 MET A C 1
ATOM 1529 O O . MET A 1 193 ? 1.865 1.731 7.994 1.00 88.44 193 MET A O 1
ATOM 1533 N N . SER A 1 194 ? 3.596 2.754 7.004 1.00 89.06 194 SER A N 1
ATOM 1534 C CA . SER A 1 194 ? 4.176 3.283 8.244 1.00 89.06 194 SER A CA 1
ATOM 1535 C C . SER A 1 194 ? 3.261 4.311 8.918 1.00 89.06 194 SER A C 1
ATOM 1537 O O . SER A 1 194 ? 3.095 4.264 10.133 1.00 89.06 194 SER A O 1
ATOM 1539 N N . GLU A 1 195 ? 2.636 5.198 8.138 1.00 90.25 195 GLU A N 1
ATOM 1540 C CA . GLU A 1 195 ? 1.633 6.149 8.638 1.00 90.25 195 GLU A CA 1
ATOM 1541 C C . GLU A 1 195 ? 0.411 5.422 9.216 1.00 90.25 195 GLU A C 1
ATOM 1543 O O . GLU A 1 195 ? 0.024 5.677 10.355 1.00 90.25 195 GLU A O 1
ATOM 1548 N N . GLY A 1 196 ? -0.147 4.456 8.477 1.00 91.56 196 GLY A N 1
ATOM 1549 C CA . GLY A 1 196 ? -1.299 3.677 8.935 1.00 91.56 196 GLY A CA 1
ATOM 1550 C C . GLY A 1 196 ? -1.003 2.840 10.183 1.00 91.56 196 GLY A C 1
ATOM 1551 O O . GLY A 1 196 ? -1.835 2.757 11.080 1.00 91.56 196 GLY A O 1
ATOM 1552 N N . ILE A 1 197 ? 0.195 2.256 10.289 1.00 92.88 197 ILE A N 1
ATOM 1553 C CA . ILE A 1 197 ? 0.618 1.521 11.490 1.00 92.88 197 ILE A CA 1
ATOM 1554 C C . ILE A 1 197 ? 0.708 2.454 12.707 1.00 92.88 197 ILE A C 1
ATOM 1556 O O . ILE A 1 197 ? 0.290 2.065 13.798 1.00 92.88 197 ILE A O 1
ATOM 1560 N N . ALA A 1 198 ? 1.224 3.676 12.538 1.00 91.50 198 ALA A N 1
ATOM 1561 C CA . ALA A 1 198 ? 1.285 4.657 13.621 1.00 91.50 198 ALA A CA 1
ATOM 1562 C C . ALA A 1 198 ? -0.121 5.054 14.105 1.00 91.50 198 ALA A C 1
ATOM 1564 O O . ALA A 1 198 ? -0.378 5.050 15.306 1.00 91.50 198 ALA A O 1
ATOM 1565 N N . GLU A 1 199 ? -1.055 5.298 13.182 1.00 94.38 199 GLU A N 1
ATOM 1566 C CA . GLU A 1 199 ? -2.449 5.609 13.521 1.00 94.38 199 GLU A CA 1
ATOM 1567 C C . GLU A 1 199 ? -3.141 4.447 14.258 1.00 94.38 199 GLU A C 1
ATOM 1569 O O . GLU A 1 199 ? -3.826 4.655 15.261 1.00 94.38 199 GLU A O 1
ATOM 1574 N N . ILE A 1 200 ? -2.935 3.205 13.806 1.00 94.62 200 ILE A N 1
ATOM 1575 C CA . ILE A 1 200 ? -3.470 2.016 14.486 1.00 94.62 200 ILE A CA 1
ATOM 1576 C C . ILE A 1 200 ? -2.876 1.896 15.897 1.00 94.62 200 ILE A C 1
ATOM 1578 O O . ILE A 1 200 ? -3.619 1.648 16.845 1.00 94.62 200 ILE A O 1
ATOM 1582 N N . SER A 1 201 ? -1.568 2.112 16.055 1.00 94.88 201 SER A N 1
ATOM 1583 C CA . SER A 1 201 ? -0.892 2.104 17.359 1.00 94.88 201 SER A CA 1
ATOM 1584 C C . SER A 1 201 ? -1.501 3.122 18.324 1.00 94.88 201 SER A C 1
ATOM 1586 O O . SER A 1 201 ? -1.810 2.789 19.470 1.00 94.88 201 SER A O 1
ATOM 1588 N N . ASP A 1 202 ? -1.734 4.351 17.865 1.00 94.88 202 ASP A N 1
ATOM 1589 C CA . ASP A 1 202 ? -2.354 5.399 18.679 1.00 94.88 202 ASP A CA 1
ATOM 1590 C C . ASP A 1 202 ? -3.786 5.029 19.090 1.00 94.88 202 ASP A C 1
ATOM 1592 O O . ASP A 1 202 ? -4.163 5.179 20.257 1.00 94.88 202 ASP A O 1
ATOM 1596 N N . ASN A 1 203 ? -4.566 4.465 18.164 1.00 95.44 203 ASN A N 1
ATOM 1597 C CA . ASN A 1 203 ? -5.922 3.998 18.443 1.00 95.44 203 ASN A CA 1
ATOM 1598 C C . ASN A 1 203 ? -5.942 2.849 19.464 1.00 95.44 203 ASN A C 1
ATOM 1600 O O . ASN A 1 203 ? -6.758 2.867 20.385 1.00 95.44 203 ASN A O 1
ATOM 1604 N N . VAL A 1 204 ? -5.030 1.878 19.364 1.00 96.06 204 VAL A N 1
ATOM 1605 C CA . VAL A 1 204 ? -4.931 0.764 20.325 1.00 96.06 204 VAL A CA 1
ATOM 1606 C C . VAL A 1 204 ? -4.505 1.257 21.713 1.00 96.06 204 VAL A C 1
ATOM 1608 O O . VAL A 1 204 ? -5.071 0.838 22.726 1.00 96.06 204 VAL A O 1
ATOM 1611 N N . ASN A 1 205 ? -3.578 2.213 21.787 1.00 93.12 205 ASN A N 1
ATOM 1612 C CA . ASN A 1 205 ? -3.209 2.852 23.052 1.00 93.12 205 ASN A CA 1
ATOM 1613 C C . ASN A 1 205 ? -4.393 3.597 23.689 1.00 93.12 205 ASN A C 1
ATOM 1615 O O . ASN A 1 205 ? -4.598 3.522 24.905 1.00 93.12 205 ASN A O 1
ATOM 1619 N N . LEU A 1 206 ? -5.208 4.278 22.877 1.00 95.12 206 LEU A N 1
ATOM 1620 C CA . LEU A 1 206 ? -6.433 4.922 23.343 1.00 95.12 206 LEU A CA 1
ATOM 1621 C C . LEU A 1 206 ? -7.457 3.899 23.860 1.00 95.12 206 LEU A C 1
ATOM 1623 O O . LEU A 1 206 ? -8.059 4.127 24.910 1.00 95.12 206 LEU A O 1
ATOM 1627 N N . LEU A 1 207 ? -7.629 2.763 23.175 1.00 94.88 207 LEU A N 1
ATOM 1628 C CA . LEU A 1 207 ? -8.510 1.677 23.621 1.00 94.88 207 LEU A CA 1
ATOM 1629 C C . LEU A 1 207 ? -8.071 1.106 24.974 1.00 94.88 207 LEU A C 1
ATOM 1631 O O . LEU A 1 207 ? -8.910 0.968 25.864 1.00 94.88 207 LEU A O 1
ATOM 1635 N N . ASN A 1 208 ? -6.773 0.860 25.167 1.00 93.31 208 ASN A N 1
ATOM 1636 C CA . ASN A 1 208 ? -6.224 0.418 26.452 1.00 93.31 208 ASN A CA 1
ATOM 1637 C C . ASN A 1 208 ? -6.512 1.421 27.575 1.00 93.31 208 ASN A C 1
ATOM 1639 O O . ASN A 1 208 ? -6.992 1.044 28.645 1.00 93.31 208 ASN A O 1
ATOM 1643 N N . LYS A 1 209 ? -6.281 2.714 27.320 1.00 94.00 209 LYS A N 1
ATOM 1644 C CA . LYS A 1 209 ? -6.575 3.775 28.290 1.00 94.00 209 LYS A CA 1
ATOM 1645 C C . LYS A 1 209 ? -8.065 3.837 28.635 1.00 94.00 209 LYS A C 1
ATOM 1647 O O . LYS A 1 209 ? -8.420 4.019 29.798 1.00 94.00 209 LYS A O 1
ATOM 1652 N N . ASN A 1 210 ? -8.941 3.672 27.647 1.00 94.69 210 ASN A N 1
ATOM 1653 C CA . ASN A 1 210 ? -10.384 3.648 27.870 1.00 94.69 210 ASN A CA 1
ATOM 1654 C C . ASN A 1 210 ? -10.809 2.428 28.698 1.00 94.69 210 ASN A C 1
ATOM 1656 O O . ASN A 1 210 ? -11.609 2.585 29.616 1.00 94.69 210 ASN A O 1
ATOM 1660 N N . ALA A 1 211 ? -10.242 1.246 28.446 1.00 94.94 211 ALA A N 1
ATOM 1661 C CA . ALA A 1 211 ? -10.505 0.049 29.246 1.00 94.94 211 ALA A CA 1
ATOM 1662 C C . ALA A 1 211 ? -10.082 0.230 30.719 1.00 94.94 211 ALA A C 1
ATOM 1664 O O . ALA A 1 211 ? -10.807 -0.165 31.637 1.00 94.94 211 ALA A O 1
ATOM 1665 N N . GLU A 1 212 ? -8.947 0.892 30.970 1.00 93.00 212 GLU A N 1
ATOM 1666 C CA . GLU A 1 212 ? -8.512 1.242 32.329 1.00 93.00 212 GLU A CA 1
ATOM 1667 C C . GLU A 1 212 ? -9.462 2.236 33.010 1.00 93.00 212 GLU A C 1
ATOM 1669 O O . GLU A 1 212 ? -9.819 2.050 34.176 1.00 93.00 212 GLU A O 1
ATOM 1674 N N . LEU A 1 213 ? -9.922 3.260 32.283 1.00 95.62 213 LEU A N 1
ATOM 1675 C CA . LEU A 1 213 ? -10.914 4.212 32.789 1.00 95.62 213 LEU A CA 1
ATOM 1676 C C . LEU A 1 213 ? -12.241 3.525 33.128 1.00 95.62 213 LEU A C 1
ATOM 1678 O O . LEU A 1 213 ? -12.789 3.782 34.199 1.00 95.62 213 LEU A O 1
ATOM 1682 N N . ILE A 1 214 ? -12.725 2.628 32.264 1.00 96.06 214 ILE A N 1
ATOM 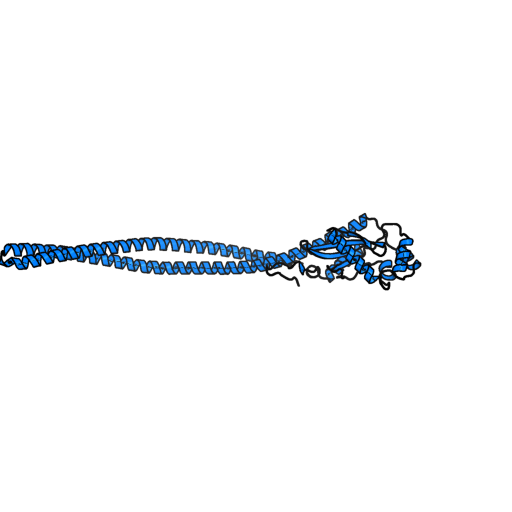1683 C CA . ILE A 1 214 ? -13.941 1.837 32.503 1.00 96.06 214 ILE A CA 1
ATOM 1684 C C . ILE A 1 214 ? -13.777 1.002 33.772 1.00 96.06 214 ILE A C 1
ATOM 1686 O O . ILE A 1 214 ? -14.632 1.054 34.650 1.00 96.06 214 ILE A O 1
ATOM 1690 N N . THR A 1 215 ? -12.652 0.300 33.918 1.00 93.75 215 THR A N 1
ATOM 1691 C CA . THR A 1 215 ? -12.363 -0.504 35.116 1.00 93.75 215 THR A CA 1
ATOM 1692 C C . THR A 1 215 ? -12.392 0.350 36.390 1.00 93.75 215 THR A C 1
ATOM 1694 O O . THR A 1 215 ? -12.984 -0.041 37.398 1.00 93.75 215 THR A O 1
ATOM 1697 N N . GLY A 1 216 ? -11.797 1.548 36.346 1.00 93.25 216 GLY A N 1
ATOM 1698 C CA . GLY A 1 216 ? -11.833 2.498 37.459 1.00 93.25 216 GLY A CA 1
ATOM 1699 C C . GLY A 1 216 ? -13.248 2.991 37.783 1.00 93.25 216 GLY A C 1
ATOM 1700 O O . GLY A 1 216 ? -13.638 3.015 38.949 1.00 93.25 216 GLY A O 1
ATOM 1701 N N . GLN A 1 217 ? -14.038 3.332 36.762 1.00 95.31 217 GLN A N 1
ATOM 1702 C CA . GLN A 1 217 ? -15.427 3.769 36.925 1.00 95.31 217 GLN A CA 1
ATOM 1703 C C . GLN A 1 217 ? -16.325 2.661 37.485 1.00 95.31 217 GLN A C 1
ATOM 1705 O O . GLN A 1 217 ? -17.144 2.941 38.359 1.00 95.31 217 GLN A O 1
ATOM 1710 N N . GLN A 1 218 ? -16.142 1.409 37.051 1.00 94.50 218 GLN A N 1
ATOM 1711 C CA . GLN A 1 218 ? -16.890 0.266 37.584 1.00 94.50 218 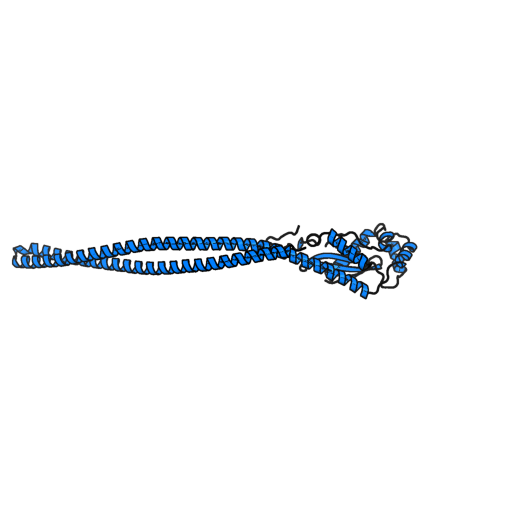GLN A CA 1
ATOM 1712 C C . GLN A 1 218 ? -16.596 0.034 39.067 1.00 94.50 218 GLN A C 1
ATOM 1714 O O . GLN A 1 218 ? -17.507 -0.251 39.843 1.00 94.50 218 GLN A O 1
ATOM 1719 N N . LYS A 1 219 ? -15.348 0.242 39.505 1.00 92.25 219 LYS A N 1
ATOM 1720 C CA . LYS A 1 219 ? -15.010 0.181 40.931 1.00 92.25 219 LYS A CA 1
ATOM 1721 C C . LYS A 1 219 ? -15.795 1.218 41.745 1.00 92.25 219 LYS A C 1
ATOM 1723 O O . LYS A 1 219 ? -16.417 0.858 42.741 1.00 92.25 219 LYS A O 1
ATOM 1728 N N . SER A 1 220 ? -15.810 2.478 41.308 1.00 94.75 220 SER A N 1
ATOM 1729 C CA . SER A 1 220 ? -16.574 3.538 41.986 1.00 94.75 220 SER A CA 1
ATOM 1730 C C . SER A 1 220 ? -18.090 3.311 41.932 1.00 94.75 220 SER A C 1
ATOM 1732 O O . SER A 1 220 ? -18.803 3.646 42.882 1.00 94.75 220 SER A O 1
ATOM 1734 N N . LEU A 1 221 ? -18.596 2.716 40.847 1.00 94.88 221 LEU A N 1
ATOM 1735 C CA . LEU A 1 221 ? -19.998 2.316 40.741 1.00 94.88 221 LEU A CA 1
ATOM 1736 C C . LEU A 1 221 ? -20.344 1.240 41.778 1.00 94.88 221 LEU A C 1
ATOM 1738 O O . LEU A 1 221 ? -21.328 1.393 42.497 1.00 94.88 221 LEU A O 1
ATOM 1742 N N . ASN A 1 222 ? -19.516 0.201 41.912 1.00 93.38 222 ASN A N 1
ATOM 1743 C CA . ASN A 1 222 ? -19.726 -0.870 42.890 1.00 93.38 222 ASN A CA 1
ATOM 1744 C C . ASN A 1 222 ? -19.672 -0.359 44.340 1.00 93.38 222 ASN A C 1
ATOM 1746 O O . ASN A 1 222 ? -20.465 -0.793 45.174 1.00 93.38 222 ASN A O 1
ATOM 1750 N N . GLU A 1 223 ? -18.802 0.610 44.639 1.00 94.94 223 GLU A N 1
ATOM 1751 C CA . GLU A 1 223 ? -18.784 1.289 45.944 1.00 94.94 223 GLU A CA 1
ATOM 1752 C C . GLU A 1 223 ? -20.104 2.035 46.216 1.00 94.94 223 GLU A C 1
ATOM 1754 O O . GLU A 1 223 ? -20.663 1.933 47.308 1.00 94.94 223 GLU A O 1
ATOM 1759 N N . SER A 1 224 ? -20.644 2.734 45.212 1.00 95.19 224 SER A N 1
ATOM 1760 C CA . SER A 1 224 ? -21.926 3.448 45.326 1.00 95.19 224 SER A CA 1
ATOM 1761 C C . SER A 1 224 ? -23.106 2.484 45.490 1.00 95.19 224 SER A C 1
ATOM 1763 O O . SER A 1 224 ? -23.998 2.721 46.301 1.00 95.19 224 SER A O 1
ATOM 1765 N N . ILE A 1 225 ? -23.093 1.366 44.760 1.00 95.56 225 ILE A N 1
ATOM 1766 C CA . ILE A 1 225 ? -24.085 0.293 44.885 1.00 95.56 225 ILE A CA 1
ATOM 1767 C C . ILE A 1 225 ? -24.090 -0.271 46.309 1.00 95.56 225 ILE A C 1
ATOM 1769 O O . ILE A 1 225 ? -25.157 -0.376 46.912 1.00 95.56 225 ILE A O 1
ATOM 1773 N N . SER A 1 226 ? -22.916 -0.563 46.874 1.00 94.50 226 SER A N 1
ATOM 1774 C CA . SER A 1 226 ? -22.803 -1.082 48.242 1.00 94.50 226 SER A CA 1
ATOM 1775 C C . SER A 1 226 ? -23.405 -0.125 49.281 1.00 94.50 226 SER A C 1
ATOM 1777 O O . SER A 1 226 ? -24.077 -0.563 50.215 1.00 94.50 226 SER A O 1
ATOM 1779 N N . GLN A 1 227 ? -23.250 1.191 49.092 1.00 95.56 227 GLN A N 1
ATOM 1780 C CA . GLN A 1 227 ? -23.888 2.190 49.957 1.00 95.56 227 GLN A CA 1
ATOM 1781 C C . GLN A 1 227 ? -25.419 2.165 49.850 1.00 95.56 227 GLN A C 1
ATOM 1783 O O . GLN A 1 227 ? -26.104 2.242 50.870 1.00 95.56 227 GLN A O 1
ATOM 1788 N N . VAL A 1 228 ? -25.968 2.026 48.638 1.00 95.88 228 VAL A N 1
ATOM 1789 C CA . VAL A 1 228 ? -27.423 1.928 48.423 1.00 95.88 228 VAL A CA 1
ATOM 1790 C C . VAL A 1 228 ? -27.986 0.640 49.024 1.00 95.88 228 VAL A C 1
ATOM 1792 O O . VAL A 1 228 ? -29.067 0.662 49.613 1.00 95.88 228 VAL A O 1
ATOM 1795 N N . GLU A 1 229 ? -27.262 -0.473 48.917 1.00 94.19 229 GLU A N 1
ATOM 1796 C CA . GLU A 1 229 ? -27.650 -1.748 49.524 1.00 94.19 229 GLU A CA 1
ATOM 1797 C C . GLU A 1 229 ? -27.683 -1.659 51.059 1.00 94.19 229 GLU A C 1
ATOM 1799 O O . GLU A 1 229 ? -28.664 -2.083 51.681 1.00 94.19 229 GLU A O 1
ATOM 1804 N N . SER A 1 230 ? -26.669 -1.031 51.668 1.00 95.06 230 SER A N 1
ATOM 1805 C CA . SER A 1 230 ? -26.636 -0.766 53.114 1.00 95.06 230 SER A CA 1
ATOM 1806 C C . SER A 1 230 ? -27.819 0.101 53.548 1.00 95.06 230 SER A C 1
ATOM 1808 O O . SER A 1 230 ? -28.570 -0.283 54.442 1.00 95.06 230 SER A O 1
ATOM 1810 N N . ALA A 1 231 ? -28.054 1.225 52.863 1.00 95.62 231 ALA A N 1
ATOM 1811 C CA . ALA A 1 231 ? -29.163 2.126 53.173 1.00 95.62 231 ALA A CA 1
ATOM 1812 C C . ALA A 1 231 ? -30.535 1.445 53.009 1.00 95.62 231 ALA A C 1
ATOM 1814 O O . ALA A 1 231 ? -31.440 1.663 53.811 1.00 95.62 231 ALA A O 1
ATOM 1815 N N . SER A 1 232 ? -30.693 0.587 51.997 1.00 95.56 232 SER A N 1
ATOM 1816 C CA . SER A 1 232 ? -31.927 -0.183 51.786 1.00 95.56 232 SER A CA 1
ATOM 1817 C C . SER A 1 232 ? -32.175 -1.173 52.927 1.00 95.56 232 SER A C 1
ATOM 1819 O O . SER A 1 232 ? -33.306 -1.310 53.388 1.00 95.56 232 SER A O 1
ATOM 1821 N N . THR A 1 233 ? -31.113 -1.812 53.423 1.00 93.94 233 THR A N 1
ATOM 1822 C CA . THR A 1 233 ? -31.179 -2.727 54.571 1.00 93.94 233 THR A CA 1
ATOM 1823 C C . THR A 1 233 ? -31.566 -1.981 55.852 1.00 93.94 233 THR A C 1
ATOM 1825 O O . THR A 1 233 ? -32.454 -2.422 56.577 1.00 93.94 233 THR A O 1
ATOM 1828 N N . GLU A 1 234 ? -30.986 -0.803 56.097 1.00 96.38 234 GLU A N 1
ATOM 1829 C CA . GLU A 1 234 ? -31.364 0.051 57.233 1.00 96.38 234 GLU A CA 1
ATOM 1830 C C . GLU A 1 234 ? -32.839 0.488 57.161 1.00 96.38 234 GLU A C 1
ATOM 1832 O O . GLU A 1 234 ? -33.548 0.484 58.170 1.00 96.38 234 GLU A O 1
ATOM 1837 N N . ILE A 1 235 ? -33.346 0.814 55.965 1.00 95.94 235 ILE A N 1
ATOM 1838 C CA . ILE A 1 235 ? -34.766 1.140 55.764 1.00 95.94 235 ILE A CA 1
ATOM 1839 C C . ILE A 1 235 ? -35.657 -0.059 56.119 1.00 95.94 235 ILE A C 1
ATOM 1841 O O . ILE A 1 235 ? -36.667 0.126 56.799 1.00 95.94 235 ILE A O 1
ATOM 1845 N N . GLU A 1 236 ? -35.304 -1.280 55.703 1.00 94.56 236 GLU A N 1
ATOM 1846 C CA . GLU A 1 236 ? -36.056 -2.497 56.052 1.00 94.56 236 GLU A CA 1
ATOM 1847 C C . GLU A 1 236 ? -36.142 -2.703 57.577 1.00 94.56 236 GLU A C 1
ATOM 1849 O O . GLU A 1 236 ? -37.218 -3.017 58.098 1.00 94.56 236 GLU A O 1
ATOM 1854 N N . GLU A 1 237 ? -35.056 -2.455 58.317 1.00 95.06 237 GLU A N 1
ATOM 1855 C CA . GLU A 1 237 ? -35.048 -2.540 59.785 1.00 95.06 237 GLU A CA 1
ATOM 1856 C C . GLU A 1 237 ? -35.985 -1.512 60.442 1.00 95.06 237 GLU A C 1
ATOM 1858 O O . GLU A 1 237 ? -36.747 -1.834 61.370 1.00 95.06 237 GLU A O 1
ATOM 1863 N N . VAL A 1 238 ? -35.977 -0.273 59.940 1.00 96.25 238 VAL A N 1
ATOM 1864 C CA . VAL A 1 238 ? -36.869 0.796 60.413 1.00 96.25 238 VAL A CA 1
ATOM 1865 C C . VAL A 1 238 ? -38.329 0.455 60.111 1.00 96.25 238 VAL A C 1
ATOM 1867 O O . VAL A 1 238 ? -39.181 0.580 60.994 1.00 96.25 238 VAL A O 1
ATOM 1870 N N . LEU A 1 239 ? -38.635 -0.039 58.910 1.00 96.00 239 LEU A N 1
ATOM 1871 C CA . LEU A 1 239 ? -39.989 -0.455 58.527 1.00 96.00 239 LEU A CA 1
ATOM 1872 C C . LEU A 1 239 ? -40.498 -1.625 59.373 1.00 96.00 239 LEU A C 1
ATOM 1874 O O . LEU A 1 239 ? -41.661 -1.628 59.789 1.00 96.00 239 LEU A O 1
ATOM 1878 N N . GLY A 1 240 ? -39.627 -2.582 59.703 1.00 93.88 240 GLY A N 1
ATOM 1879 C CA . GLY A 1 240 ? -39.947 -3.657 60.640 1.00 93.88 240 GLY A CA 1
ATOM 1880 C C . GLY A 1 240 ? -40.305 -3.127 62.033 1.00 93.88 240 GLY A C 1
ATOM 1881 O O . GLY A 1 240 ? -41.219 -3.638 62.682 1.00 93.88 240 GLY A O 1
ATOM 1882 N N . SER A 1 241 ? -39.634 -2.065 62.484 1.00 96.50 241 SER A N 1
ATOM 1883 C CA . SER A 1 241 ? -39.941 -1.395 63.754 1.00 96.50 241 SER A CA 1
ATOM 1884 C C . SER A 1 241 ? -41.263 -0.623 63.703 1.00 96.50 241 SER A C 1
ATOM 1886 O O . SER A 1 241 ? -42.065 -0.738 64.628 1.00 96.50 241 SER A O 1
ATOM 1888 N N . ILE A 1 242 ? -41.542 0.095 62.609 1.00 95.62 242 ILE A N 1
ATOM 1889 C CA . ILE A 1 242 ? -42.819 0.802 62.396 1.00 95.62 242 ILE A CA 1
ATOM 1890 C C . ILE A 1 242 ? -43.989 -0.184 62.383 1.00 95.62 242 ILE A C 1
ATOM 1892 O O . ILE A 1 242 ? -45.002 0.062 63.032 1.00 95.62 242 ILE A O 1
ATOM 1896 N N . THR A 1 243 ? -43.832 -1.323 61.708 1.00 94.81 243 THR A N 1
ATOM 1897 C CA . THR A 1 243 ? -44.859 -2.373 61.651 1.00 94.81 243 THR A CA 1
ATOM 1898 C C . THR A 1 243 ? -45.165 -2.922 63.045 1.00 94.81 243 THR A C 1
ATOM 1900 O O . THR A 1 243 ? -46.328 -3.010 63.432 1.00 94.81 243 THR A O 1
ATOM 1903 N N . LYS A 1 244 ? -44.128 -3.201 63.851 1.00 95.62 244 LYS A N 1
ATOM 1904 C CA . LYS A 1 244 ? -44.292 -3.629 65.252 1.00 95.62 244 LYS A CA 1
ATOM 1905 C C . LYS A 1 244 ? -45.000 -2.575 66.105 1.00 95.62 244 LYS A C 1
ATOM 1907 O O . LYS A 1 244 ? -45.851 -2.931 66.916 1.00 95.62 244 LYS A O 1
ATOM 1912 N N . LEU A 1 245 ? -44.656 -1.295 65.936 1.00 94.44 245 LEU A N 1
ATOM 1913 C CA . LEU A 1 245 ? -45.315 -0.195 66.645 1.00 94.44 245 LEU A CA 1
ATOM 1914 C C . LEU A 1 245 ? -46.790 -0.086 66.247 1.00 94.44 245 LEU A C 1
ATOM 1916 O O . LEU A 1 245 ? -47.640 -0.005 67.126 1.00 94.44 245 LEU A O 1
ATOM 1920 N N . ALA A 1 246 ? -47.107 -0.161 64.954 1.00 95.19 246 ALA A N 1
ATOM 1921 C CA . ALA A 1 246 ? -48.480 -0.153 64.459 1.00 95.19 246 ALA A CA 1
ATOM 1922 C C . ALA A 1 246 ? -49.303 -1.335 65.010 1.00 95.19 246 ALA A C 1
ATOM 1924 O O . ALA A 1 246 ? -50.430 -1.145 65.472 1.00 95.19 246 ALA A O 1
ATOM 1925 N N . ASP A 1 247 ? -48.731 -2.541 65.052 1.00 93.88 247 ASP A N 1
ATOM 1926 C CA . ASP A 1 247 ? -49.381 -3.712 65.655 1.00 93.88 247 ASP A CA 1
ATOM 1927 C C . ASP A 1 247 ? -49.649 -3.496 67.161 1.00 93.88 247 ASP A C 1
ATOM 1929 O O . ASP A 1 247 ? -50.742 -3.786 67.654 1.00 93.88 247 ASP A O 1
ATOM 1933 N N . GLN A 1 248 ? -48.696 -2.914 67.900 1.00 95.62 248 GLN A N 1
ATOM 1934 C CA . GLN A 1 248 ? -48.884 -2.557 69.313 1.00 95.62 248 GLN A CA 1
ATOM 1935 C C . GLN A 1 248 ? -49.958 -1.478 69.513 1.00 95.62 248 GLN A C 1
ATOM 1937 O O . GLN A 1 248 ? -50.790 -1.600 70.414 1.00 95.62 248 GLN A O 1
ATOM 1942 N N . THR A 1 249 ? -49.973 -0.435 68.679 1.00 94.50 249 THR A N 1
ATOM 1943 C CA . THR A 1 249 ? -50.988 0.627 68.722 1.00 94.50 249 THR A CA 1
ATOM 1944 C C . THR A 1 249 ? -52.378 0.078 68.416 1.00 94.50 249 THR A C 1
ATOM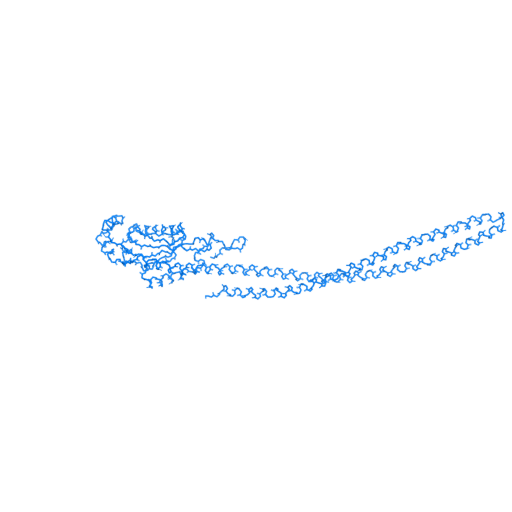 1946 O O . THR A 1 249 ? -53.337 0.467 69.078 1.00 94.50 249 THR A O 1
ATOM 1949 N N . THR A 1 250 ? -52.484 -0.886 67.499 1.00 93.69 250 THR A N 1
ATOM 1950 C CA . THR A 1 250 ? -53.741 -1.588 67.202 1.00 93.69 250 THR A CA 1
ATOM 1951 C C . THR A 1 250 ? -54.272 -2.310 68.444 1.00 93.69 250 THR A C 1
ATOM 1953 O O . THR A 1 250 ? -55.442 -2.164 68.794 1.00 93.69 250 THR A O 1
ATOM 1956 N N . ILE A 1 251 ? -53.407 -3.026 69.174 1.00 93.81 251 ILE A N 1
ATOM 1957 C CA . ILE A 1 251 ? -53.778 -3.704 70.430 1.00 93.81 251 ILE A CA 1
ATOM 1958 C C . ILE A 1 251 ? -54.211 -2.692 71.503 1.00 93.81 251 ILE A C 1
ATOM 1960 O O . ILE A 1 251 ? -55.197 -2.919 72.207 1.00 93.81 251 ILE A O 1
ATOM 1964 N N . LEU A 1 252 ? -53.500 -1.567 71.634 1.00 93.38 252 LEU A N 1
ATOM 1965 C CA . LEU A 1 252 ? -53.856 -0.501 72.578 1.00 93.38 252 LEU A CA 1
ATOM 1966 C C . LEU A 1 252 ? -55.217 0.123 72.252 1.00 93.38 252 LEU A C 1
ATOM 1968 O O . LEU A 1 252 ? -56.035 0.290 73.157 1.00 93.38 252 LEU A O 1
ATOM 1972 N N . GLY A 1 253 ? -55.472 0.421 70.976 1.00 93.94 253 GLY A N 1
ATOM 1973 C CA . GLY A 1 253 ? -56.759 0.924 70.503 1.00 93.94 253 GLY A CA 1
ATOM 1974 C C . GLY A 1 253 ? -57.890 -0.065 70.787 1.00 93.94 253 GLY A C 1
ATOM 1975 O O . GLY A 1 253 ? -58.903 0.316 71.368 1.00 93.94 253 GLY A O 1
ATOM 1976 N N . PHE A 1 254 ? -57.678 -1.356 70.518 1.00 91.50 254 PHE A N 1
ATOM 1977 C CA . PHE A 1 254 ? -58.659 -2.406 70.810 1.00 91.50 254 PHE A CA 1
ATOM 1978 C C . PHE A 1 254 ? -58.974 -2.516 72.312 1.00 91.50 254 PHE A C 1
ATOM 1980 O O . PHE A 1 254 ? -60.139 -2.561 72.711 1.00 91.50 254 PHE A O 1
ATOM 1987 N N . ASN A 1 255 ? -57.947 -2.484 73.168 1.00 91.94 255 ASN A N 1
ATOM 1988 C CA . ASN A 1 255 ? -58.121 -2.482 74.623 1.00 91.94 255 ASN A CA 1
ATOM 1989 C C . ASN A 1 255 ? -58.892 -1.243 75.108 1.00 91.94 255 ASN A C 1
ATOM 1991 O O . ASN A 1 255 ? -59.786 -1.362 75.947 1.00 91.94 255 ASN A O 1
ATOM 1995 N N . ALA A 1 256 ? -58.595 -0.062 74.555 1.00 91.75 256 ALA A N 1
ATOM 1996 C CA . ALA A 1 256 ? -59.324 1.169 74.856 1.00 91.75 256 ALA A CA 1
ATOM 1997 C C . ALA A 1 256 ? -60.789 1.102 74.394 1.00 91.75 256 ALA A C 1
ATOM 1999 O O . ALA A 1 256 ? -61.679 1.628 75.066 1.00 91.75 256 ALA A O 1
ATOM 2000 N N . GLN A 1 257 ? -61.062 0.418 73.282 1.00 91.56 257 GLN A N 1
ATOM 2001 C CA . GLN A 1 257 ? -62.409 0.221 72.758 1.00 91.56 257 GLN A CA 1
ATOM 2002 C C . GLN A 1 257 ? -63.238 -0.716 73.650 1.00 91.56 257 GLN A C 1
ATOM 2004 O O . GLN A 1 257 ? -64.397 -0.411 73.937 1.00 91.56 257 GLN A O 1
ATOM 2009 N N . ILE A 1 258 ? -62.629 -1.790 74.172 1.00 88.94 258 ILE A N 1
ATOM 2010 C CA . ILE A 1 258 ? -63.239 -2.676 75.181 1.00 88.94 258 ILE A CA 1
ATOM 2011 C C . ILE A 1 258 ? -63.590 -1.893 76.451 1.00 88.94 258 ILE A C 1
ATOM 2013 O O . ILE A 1 258 ? -64.702 -2.013 76.968 1.00 88.94 258 ILE A O 1
ATOM 2017 N N . GLU A 1 259 ? -62.661 -1.084 76.960 1.00 91.44 259 GLU A N 1
ATOM 2018 C CA . GLU A 1 259 ? -62.876 -0.341 78.204 1.00 91.44 259 GLU A CA 1
ATOM 2019 C C . GLU A 1 259 ? -63.915 0.781 78.025 1.00 91.44 259 GLU A C 1
ATOM 2021 O O . GLU A 1 259 ? -64.766 1.000 78.888 1.00 91.44 259 GLU A O 1
ATOM 2026 N N . SER A 1 260 ? -63.942 1.413 76.849 1.00 91.69 260 SER A N 1
ATOM 2027 C CA . SER A 1 260 ? -64.992 2.364 76.464 1.00 91.69 260 SER A CA 1
ATOM 2028 C C . SER A 1 260 ? -66.373 1.701 76.408 1.00 91.69 260 SER A C 1
ATOM 2030 O O . SER A 1 260 ? -67.351 2.280 76.878 1.00 91.69 260 SER A O 1
ATOM 2032 N N . ALA A 1 261 ? -66.465 0.470 75.892 1.00 88.69 261 ALA A N 1
ATOM 2033 C CA . ALA A 1 261 ? -67.709 -0.299 75.892 1.00 88.69 261 ALA A CA 1
ATOM 2034 C C . ALA A 1 261 ? -68.159 -0.672 77.318 1.00 88.69 261 ALA A C 1
ATOM 2036 O O . ALA A 1 261 ? -69.351 -0.607 77.624 1.00 88.69 261 ALA A O 1
ATOM 2037 N N . ARG A 1 262 ? -67.216 -0.999 78.215 1.00 89.69 262 ARG A N 1
ATOM 2038 C CA . ARG A 1 262 ? -67.496 -1.254 79.642 1.00 89.69 262 ARG A CA 1
ATOM 2039 C C . ARG A 1 262 ? -68.043 -0.032 80.379 1.00 89.69 262 ARG A C 1
ATOM 2041 O O . ARG A 1 262 ? -68.883 -0.195 81.259 1.00 89.69 262 ARG A O 1
ATOM 2048 N N . ALA A 1 263 ? -67.607 1.173 80.014 1.00 90.94 263 ALA A N 1
ATOM 2049 C CA . ALA A 1 263 ? -68.076 2.426 80.609 1.00 90.94 263 ALA A CA 1
ATOM 2050 C C . ALA A 1 263 ? -69.491 2.861 80.149 1.00 90.94 263 ALA A C 1
ATOM 2052 O O . ALA A 1 263 ? -70.028 3.850 80.655 1.00 90.94 263 ALA A O 1
ATOM 2053 N N . GLY A 1 264 ? -70.119 2.138 79.210 1.00 86.38 264 GLY A N 1
ATOM 2054 C CA . GLY A 1 264 ? -71.496 2.387 78.769 1.00 86.38 264 GLY A CA 1
ATOM 2055 C C . GLY A 1 264 ? -71.687 3.755 78.098 1.00 86.38 264 GLY A C 1
ATOM 2056 O O . GLY A 1 264 ? -70.916 4.143 77.224 1.00 86.38 264 GLY A O 1
ATOM 2057 N N . GLU A 1 265 ? -72.721 4.508 78.498 1.00 82.62 265 GLU A N 1
ATOM 2058 C CA . GLU A 1 265 ? -73.033 5.844 77.944 1.00 82.62 265 GLU A CA 1
ATOM 2059 C C . GLU A 1 265 ? -71.865 6.840 78.083 1.00 82.62 265 GLU A C 1
ATOM 2061 O O . GLU A 1 265 ? -71.633 7.642 77.179 1.00 82.62 265 GLU A O 1
ATOM 2066 N N . PHE A 1 266 ? -71.085 6.757 79.168 1.00 84.44 266 PHE A N 1
ATOM 2067 C CA . PHE A 1 266 ? -69.961 7.665 79.435 1.00 84.44 266 PHE A CA 1
ATOM 2068 C C . PHE A 1 266 ? -68.712 7.366 78.587 1.00 84.44 266 PHE A C 1
ATOM 2070 O O . PHE A 1 266 ? -67.834 8.218 78.474 1.00 84.44 266 PHE A O 1
ATOM 2077 N N . GLY A 1 267 ? -68.628 6.178 77.975 1.00 88.25 267 GLY A N 1
ATOM 2078 C CA . GLY A 1 267 ? -67.502 5.757 77.137 1.00 88.25 267 GLY A CA 1
ATOM 2079 C C . GLY A 1 267 ? -67.681 6.021 75.640 1.00 88.25 267 GLY A C 1
ATOM 2080 O O . GLY A 1 267 ? -66.745 5.813 74.872 1.00 88.25 267 GLY A O 1
ATOM 2081 N N . LYS A 1 268 ? -68.855 6.496 75.196 1.00 85.31 268 LYS A N 1
ATOM 2082 C CA . LYS A 1 268 ? -69.172 6.666 73.764 1.00 85.31 268 LYS A CA 1
ATOM 2083 C C . LYS A 1 268 ? -68.173 7.555 73.013 1.00 85.31 268 LYS A C 1
ATOM 2085 O O . LYS A 1 268 ? -67.767 7.200 71.913 1.00 85.31 268 LYS A O 1
ATOM 2090 N N . SER A 1 269 ? -67.747 8.677 73.596 1.00 84.00 269 SER A N 1
ATOM 2091 C CA . SER A 1 269 ? -66.758 9.576 72.977 1.00 84.00 269 SER A CA 1
ATOM 2092 C C . SER A 1 269 ? -65.357 8.956 72.912 1.00 84.00 269 SER A C 1
ATOM 2094 O O . SER A 1 269 ? -64.667 9.116 71.908 1.00 84.00 269 SER A O 1
ATOM 2096 N N . PHE A 1 270 ? -64.953 8.197 73.935 1.00 87.69 270 PHE A N 1
ATOM 2097 C CA . PHE A 1 270 ? -63.675 7.476 73.956 1.00 87.69 270 PHE A CA 1
ATOM 2098 C C . PHE A 1 270 ? -63.648 6.295 72.978 1.00 87.69 270 PHE A C 1
ATOM 2100 O O . PHE A 1 270 ? -62.607 6.020 72.390 1.00 87.69 270 PHE A O 1
ATOM 2107 N N . SER A 1 271 ? -64.794 5.652 72.734 1.00 90.06 271 SER A N 1
ATOM 2108 C CA . SER A 1 271 ? -64.921 4.569 71.752 1.00 90.06 271 SER A CA 1
ATOM 2109 C C . SER A 1 271 ? -64.638 5.038 70.321 1.00 90.06 271 SER A C 1
ATOM 2111 O O . SER A 1 271 ? -63.983 4.318 69.569 1.00 90.06 271 SER A O 1
ATOM 2113 N N . VAL A 1 272 ? -65.067 6.258 69.965 1.00 90.94 272 VAL A N 1
ATOM 2114 C CA . VAL A 1 272 ? -64.769 6.872 68.657 1.00 90.94 272 VAL A CA 1
ATOM 2115 C C . VAL A 1 272 ? -63.269 7.122 68.507 1.00 90.94 272 VAL A C 1
ATOM 2117 O O . VAL A 1 272 ? -62.684 6.740 67.502 1.00 90.94 272 VAL A O 1
ATOM 2120 N N . VAL A 1 273 ? -62.628 7.692 69.534 1.00 92.75 273 VAL A N 1
ATOM 2121 C CA . VAL A 1 273 ? -61.175 7.939 69.527 1.00 92.75 273 VAL A CA 1
ATOM 2122 C C . VAL A 1 273 ? -60.385 6.629 69.455 1.00 92.75 273 VAL A C 1
ATOM 2124 O O . VAL A 1 273 ? -59.403 6.547 68.726 1.00 92.75 273 VAL A O 1
ATOM 2127 N N . ALA A 1 274 ? -60.813 5.590 70.177 1.00 92.81 274 ALA A N 1
ATOM 2128 C CA . ALA A 1 274 ? -60.187 4.271 70.117 1.00 92.81 274 ALA A CA 1
ATOM 2129 C C . ALA A 1 274 ? -60.276 3.650 68.710 1.00 92.81 274 ALA A C 1
ATOM 2131 O O . ALA A 1 274 ? -59.287 3.088 68.243 1.00 92.81 274 ALA A O 1
ATOM 2132 N N . GLY A 1 275 ? -61.419 3.815 68.029 1.00 91.38 275 GLY A N 1
ATOM 2133 C CA . GLY A 1 275 ? -61.600 3.440 66.623 1.00 91.38 275 GLY A CA 1
ATOM 2134 C C . GLY A 1 275 ? -60.638 4.173 65.683 1.00 91.38 275 GLY A C 1
ATOM 2135 O O . GLY A 1 275 ? -59.922 3.541 64.908 1.00 91.38 275 GLY A O 1
ATOM 2136 N N . GLU A 1 276 ? -60.542 5.494 65.817 1.00 94.12 276 GLU A N 1
ATOM 2137 C CA . GLU A 1 276 ? -59.619 6.315 65.022 1.00 94.12 276 GLU A CA 1
ATOM 2138 C C . GLU A 1 276 ? -58.146 5.910 65.234 1.00 94.12 276 GLU A C 1
ATOM 2140 O O . GLU A 1 276 ? -57.359 5.868 64.292 1.00 94.12 276 GLU A O 1
ATOM 2145 N N . ILE A 1 277 ? -57.761 5.554 66.469 1.00 94.69 277 ILE A N 1
ATOM 2146 C CA . ILE A 1 277 ? -56.411 5.058 66.785 1.00 94.69 277 ILE A CA 1
ATOM 2147 C C . ILE A 1 277 ? -56.128 3.738 66.059 1.00 94.69 277 ILE A C 1
ATOM 2149 O O . ILE A 1 277 ? -55.029 3.563 65.527 1.00 94.69 277 ILE A O 1
ATOM 2153 N N . THR A 1 278 ? -57.092 2.812 66.028 1.00 93.12 278 THR A N 1
ATOM 2154 C CA . THR A 1 278 ? -56.936 1.551 65.290 1.00 93.12 278 THR A CA 1
ATOM 2155 C C . THR A 1 278 ? -56.847 1.773 63.780 1.00 93.12 278 THR A C 1
ATOM 2157 O O . THR A 1 278 ? -55.954 1.206 63.153 1.00 93.12 278 THR A O 1
ATOM 2160 N N . GLU A 1 279 ? -57.676 2.651 63.204 1.00 94.88 279 GLU A N 1
ATOM 2161 C CA . GLU A 1 279 ? -57.597 3.000 61.777 1.00 94.88 279 GLU A CA 1
ATOM 2162 C C . GLU A 1 279 ? -56.258 3.669 61.423 1.00 94.88 279 GLU A C 1
ATOM 2164 O O . GLU A 1 279 ? -55.640 3.338 60.408 1.00 94.88 279 GLU A O 1
ATOM 2169 N N . LEU A 1 280 ? -55.748 4.563 62.279 1.00 95.19 280 LEU A N 1
ATOM 2170 C CA . LEU A 1 280 ? -54.449 5.211 62.078 1.00 95.19 280 LEU A CA 1
ATOM 2171 C C . LEU A 1 280 ? -53.288 4.205 62.135 1.00 95.19 280 LEU A C 1
ATOM 2173 O O . LEU A 1 280 ? -52.336 4.305 61.353 1.00 95.19 280 LEU A O 1
ATOM 2177 N N . ALA A 1 281 ? -53.361 3.229 63.042 1.00 95.06 281 ALA A N 1
ATOM 2178 C CA . ALA A 1 281 ? -52.373 2.163 63.151 1.00 95.06 281 ALA A CA 1
ATOM 2179 C C . ALA A 1 281 ? -52.381 1.253 61.911 1.00 95.06 281 ALA A C 1
ATOM 2181 O O . ALA A 1 281 ? -51.324 0.982 61.338 1.00 95.06 281 ALA A O 1
ATOM 2182 N N . GLU A 1 282 ? -53.561 0.854 61.434 1.00 94.69 282 GLU A N 1
ATOM 2183 C CA . GLU A 1 282 ? -53.709 0.048 60.218 1.00 94.69 282 GLU A CA 1
ATOM 2184 C C . GLU A 1 282 ? -53.228 0.804 58.967 1.00 94.69 282 GLU A C 1
ATOM 2186 O O . GLU A 1 282 ? -52.497 0.257 58.136 1.00 94.69 282 GLU A O 1
ATOM 2191 N N . SER A 1 283 ? -53.532 2.102 58.874 1.00 95.69 283 SER A N 1
ATOM 2192 C CA . SER A 1 283 ? -53.014 2.989 57.825 1.00 95.69 283 SER A CA 1
ATOM 2193 C C . SER A 1 283 ? -51.482 3.115 57.862 1.00 95.69 283 SER A C 1
ATOM 2195 O O . SER A 1 283 ? -50.818 3.061 56.820 1.00 95.69 283 SER A O 1
ATOM 2197 N N . SER A 1 284 ? -50.894 3.206 59.061 1.00 95.31 284 SER A N 1
ATOM 2198 C CA . SER A 1 284 ? -49.436 3.247 59.253 1.00 95.31 284 SER A CA 1
ATOM 2199 C C . SER A 1 284 ? -48.772 1.950 58.791 1.00 95.31 284 SER A C 1
ATOM 2201 O O . SER A 1 284 ? -47.759 1.994 58.092 1.00 95.31 284 SER A O 1
ATOM 2203 N N . LYS A 1 285 ? -49.378 0.800 59.107 1.00 94.56 285 LYS A N 1
ATOM 2204 C CA . LYS A 1 285 ? -48.921 -0.517 58.648 1.00 94.56 285 LYS A CA 1
ATOM 2205 C C . LYS A 1 285 ? -48.965 -0.631 57.127 1.00 94.56 285 LYS A C 1
ATOM 2207 O O . LYS A 1 285 ? -47.955 -0.945 56.509 1.00 94.56 285 LYS A O 1
ATOM 2212 N N . LYS A 1 286 ? -50.089 -0.263 56.508 1.00 95.81 286 LYS A N 1
ATOM 2213 C CA . LYS A 1 286 ? -50.240 -0.269 55.045 1.00 95.81 286 LYS A CA 1
ATOM 2214 C C . LYS A 1 286 ? -49.222 0.640 54.346 1.00 95.81 286 LYS A C 1
ATOM 2216 O O . LYS A 1 286 ? -48.727 0.318 53.263 1.00 95.81 286 LYS A O 1
ATOM 2221 N N . THR A 1 287 ? -48.905 1.779 54.960 1.00 95.56 287 THR A N 1
ATOM 2222 C CA . THR A 1 287 ? -47.864 2.691 54.471 1.00 95.56 287 THR A CA 1
ATOM 2223 C C . THR A 1 287 ? -46.483 2.043 54.577 1.00 95.56 287 THR A C 1
ATOM 2225 O O . THR A 1 287 ? -45.738 2.062 53.600 1.00 95.56 287 THR A O 1
ATOM 2228 N N . ALA A 1 288 ? -46.160 1.412 55.710 1.00 94.94 288 ALA A N 1
ATOM 2229 C CA . ALA A 1 288 ? -44.901 0.690 55.892 1.00 94.94 288 ALA A CA 1
ATOM 2230 C C . ALA A 1 288 ? -44.739 -0.464 54.885 1.00 94.94 288 ALA A C 1
ATOM 2232 O O . ALA A 1 288 ? -43.683 -0.575 54.265 1.00 94.94 288 ALA A O 1
ATOM 2233 N N . ASP A 1 289 ? -45.794 -1.247 54.643 1.00 94.56 289 ASP A N 1
ATOM 2234 C CA . ASP A 1 289 ? -45.809 -2.317 53.634 1.00 94.56 289 ASP A CA 1
ATOM 2235 C C . ASP A 1 289 ? -45.563 -1.765 52.220 1.00 94.56 289 ASP A C 1
ATOM 2237 O O . ASP A 1 289 ? -44.803 -2.336 51.436 1.00 94.56 289 ASP A O 1
ATOM 2241 N N . SER A 1 290 ? -46.163 -0.615 51.897 1.00 96.25 290 SER A N 1
ATOM 2242 C CA . SER A 1 290 ? -45.964 0.047 50.601 1.00 96.25 290 SER A CA 1
ATOM 2243 C C . SER A 1 290 ? -44.516 0.512 50.417 1.00 96.25 290 SER A C 1
ATOM 2245 O O . SER A 1 290 ? -43.942 0.316 49.345 1.00 96.25 290 SER A O 1
ATOM 2247 N N . ILE A 1 291 ? -43.901 1.088 51.458 1.00 96.06 291 ILE A N 1
ATOM 2248 C CA . ILE A 1 291 ? -42.485 1.485 51.423 1.00 96.06 291 ILE A CA 1
ATOM 2249 C C . ILE A 1 291 ? -41.593 0.241 51.326 1.00 96.06 291 ILE A C 1
ATOM 2251 O O . ILE A 1 291 ? -40.663 0.238 50.529 1.00 96.06 291 ILE A O 1
ATOM 2255 N N . SER A 1 292 ? -41.905 -0.838 52.050 1.00 95.56 292 SER A N 1
ATOM 2256 C CA . SER A 1 292 ? -41.166 -2.106 51.963 1.00 95.56 292 SER A CA 1
ATOM 2257 C C . SER A 1 292 ? -41.173 -2.666 50.539 1.00 95.56 292 SER A C 1
ATOM 2259 O O . SER A 1 292 ? -40.125 -3.053 50.023 1.00 95.56 292 SER A O 1
ATOM 2261 N N . GLY A 1 293 ? -42.323 -2.615 49.856 1.00 96.06 293 GLY A N 1
ATOM 2262 C CA . GLY A 1 293 ? -42.426 -2.984 48.445 1.00 96.06 293 GLY A CA 1
ATOM 2263 C C . GLY A 1 293 ? -41.522 -2.145 47.532 1.00 96.06 293 GLY A C 1
ATOM 2264 O O . GLY A 1 293 ? -40.865 -2.699 46.650 1.00 96.06 293 GLY A O 1
ATOM 2265 N N . LEU A 1 294 ? -41.437 -0.829 47.759 1.00 95.75 294 LEU A N 1
ATOM 2266 C CA . LEU A 1 294 ? -40.523 0.053 47.020 1.00 95.75 294 LEU A CA 1
ATOM 2267 C C . LEU A 1 294 ? -39.050 -0.266 47.319 1.00 95.75 294 LEU A C 1
ATOM 2269 O O . LEU A 1 294 ? -38.243 -0.325 46.393 1.00 95.75 294 LEU A O 1
ATOM 2273 N N . THR A 1 295 ? -38.696 -0.535 48.577 1.00 95.50 295 THR A N 1
ATOM 2274 C CA . THR A 1 295 ? -37.329 -0.921 48.970 1.00 95.50 295 THR A CA 1
ATOM 2275 C C . THR A 1 295 ? -36.905 -2.239 48.319 1.00 95.50 295 THR A C 1
ATOM 2277 O O . THR A 1 295 ? -35.795 -2.347 47.799 1.00 95.50 295 THR A O 1
ATOM 2280 N N . GLN A 1 296 ? -37.811 -3.217 48.229 1.00 94.69 296 GLN A N 1
ATOM 2281 C CA . GLN A 1 296 ? -37.546 -4.480 47.539 1.00 94.69 296 GLN A CA 1
ATOM 2282 C C . GLN A 1 296 ? -37.320 -4.285 46.027 1.00 94.69 296 GLN A C 1
ATOM 2284 O O . GLN A 1 296 ? -36.468 -4.953 45.429 1.00 94.69 296 GLN A O 1
ATOM 2289 N N . GLN A 1 297 ? -38.049 -3.356 45.396 1.00 96.44 297 GLN A N 1
ATOM 2290 C CA . GLN A 1 297 ? -37.809 -2.980 43.998 1.00 96.44 297 GLN A CA 1
ATOM 2291 C C . GLN A 1 297 ? -36.436 -2.324 43.820 1.00 96.44 297 GLN A C 1
ATOM 2293 O O . GLN A 1 297 ? -35.715 -2.682 42.890 1.00 96.44 297 GLN A O 1
ATOM 2298 N N . ILE A 1 298 ? -36.037 -1.424 44.729 1.00 95.88 298 ILE A N 1
ATOM 2299 C CA . ILE A 1 298 ? -34.697 -0.816 44.725 1.00 95.88 298 ILE A CA 1
ATOM 2300 C C . ILE A 1 298 ? -33.624 -1.906 44.787 1.00 95.88 298 ILE A C 1
ATOM 2302 O O . ILE A 1 298 ? -32.724 -1.917 43.952 1.00 95.88 298 ILE A O 1
ATOM 2306 N N . LYS A 1 299 ? -33.752 -2.866 45.707 1.00 93.06 299 LYS A N 1
ATOM 2307 C CA . LYS A 1 299 ? -32.799 -3.974 45.867 1.00 93.06 299 LYS A CA 1
ATOM 2308 C C . LYS A 1 299 ? -32.680 -4.842 44.612 1.00 93.06 299 LYS A C 1
ATOM 2310 O O . LYS A 1 299 ? -31.579 -5.225 44.229 1.00 93.06 299 LYS A O 1
ATOM 2315 N N . THR A 1 300 ? -33.803 -5.102 43.943 1.00 95.94 300 THR A N 1
ATOM 2316 C CA . THR A 1 300 ? -33.826 -5.841 42.669 1.00 95.94 300 THR A CA 1
ATOM 2317 C C . THR A 1 300 ? -33.074 -5.073 41.578 1.00 95.94 300 THR A C 1
ATOM 2319 O O . THR A 1 300 ? -32.163 -5.620 40.962 1.00 95.94 300 THR A O 1
ATOM 2322 N N . ASN A 1 301 ? -33.369 -3.780 41.411 1.00 94.75 301 ASN A N 1
ATOM 2323 C CA . ASN A 1 301 ? -32.692 -2.925 40.430 1.00 94.75 301 ASN A CA 1
ATOM 2324 C C . ASN A 1 301 ? -31.185 -2.794 40.710 1.00 94.75 301 ASN A C 1
ATOM 2326 O O . ASN A 1 301 ? -30.377 -2.734 39.783 1.00 94.75 301 ASN A O 1
ATOM 2330 N N . VAL A 1 302 ? -30.796 -2.746 41.987 1.00 95.38 302 VAL A N 1
ATOM 2331 C CA . VAL A 1 302 ? -29.390 -2.756 42.405 1.00 95.38 302 VAL A CA 1
ATOM 2332 C C . VAL A 1 302 ? -28.718 -4.064 41.987 1.00 95.38 302 VAL A C 1
ATOM 2334 O O . VAL A 1 302 ? -27.661 -4.010 41.364 1.00 95.38 302 VAL A O 1
ATOM 2337 N N . GLY A 1 303 ? -29.345 -5.217 42.240 1.00 92.88 303 GLY A N 1
ATOM 2338 C CA . GLY A 1 303 ? -28.835 -6.522 41.804 1.00 92.88 303 GLY A CA 1
ATOM 2339 C C . GLY A 1 303 ? -28.634 -6.611 40.287 1.00 92.88 303 GLY A C 1
ATOM 2340 O O . GLY A 1 303 ? -27.571 -7.033 39.829 1.00 92.88 303 GLY A O 1
ATOM 2341 N N . ASP A 1 304 ? -29.598 -6.123 39.504 1.00 95.06 304 ASP A N 1
ATOM 2342 C CA . ASP A 1 304 ? -29.471 -6.046 38.042 1.00 95.06 304 ASP A CA 1
ATOM 2343 C C . ASP A 1 304 ? -28.312 -5.129 37.612 1.00 95.06 304 ASP A C 1
ATOM 2345 O O . ASP A 1 304 ? -27.578 -5.424 36.664 1.00 95.06 304 ASP A O 1
ATOM 2349 N N . THR A 1 305 ? -28.113 -4.019 38.328 1.00 94.88 305 THR A N 1
ATOM 2350 C CA . THR A 1 305 ? -27.015 -3.078 38.068 1.00 94.88 305 THR A CA 1
ATOM 2351 C C . THR A 1 305 ? -25.654 -3.712 38.362 1.00 94.88 305 THR A C 1
ATOM 2353 O O . THR A 1 305 ? -24.732 -3.531 37.568 1.00 94.88 305 THR A O 1
ATOM 2356 N N . VAL A 1 306 ? -25.527 -4.501 39.436 1.00 93.75 306 VAL A N 1
ATOM 2357 C CA . VAL A 1 306 ? -24.305 -5.272 39.736 1.00 93.75 306 VAL A CA 1
ATOM 2358 C C . VAL A 1 306 ? -24.000 -6.255 38.609 1.00 93.75 306 VAL A C 1
ATOM 2360 O O . 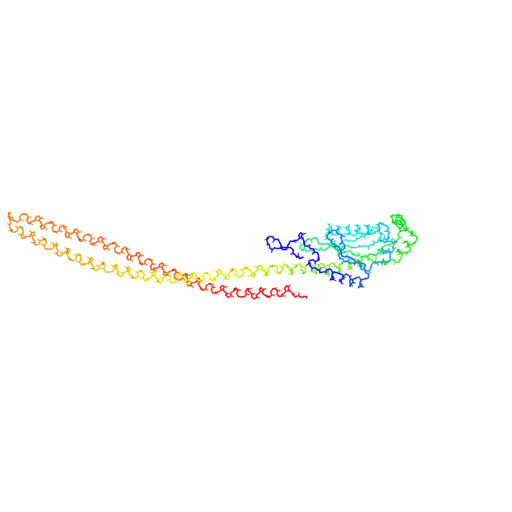VAL A 1 306 ? -22.893 -6.246 38.079 1.00 93.75 306 VAL A O 1
ATOM 2363 N N . GLY A 1 307 ? -24.988 -7.035 38.160 1.00 93.38 307 GLY A N 1
ATOM 2364 C CA . GLY A 1 307 ? -24.778 -7.988 37.065 1.00 93.38 307 GLY A CA 1
ATOM 2365 C C . GLY A 1 307 ? -24.368 -7.318 35.745 1.00 93.38 307 GLY A C 1
ATOM 2366 O O . GLY A 1 307 ? -23.581 -7.870 34.976 1.00 93.38 307 GLY A O 1
ATOM 2367 N N . ASN A 1 308 ? -24.864 -6.109 35.467 1.00 94.38 308 ASN A N 1
ATOM 2368 C CA . ASN A 1 308 ? -24.435 -5.328 34.302 1.00 94.38 308 ASN A CA 1
ATOM 2369 C C . ASN A 1 308 ? -23.030 -4.719 34.476 1.00 94.38 308 ASN A C 1
ATOM 2371 O O . ASN A 1 308 ? -22.273 -4.646 33.504 1.00 94.38 308 ASN A O 1
ATOM 2375 N N . SER A 1 309 ? -22.674 -4.305 35.695 1.00 94.69 309 SER A N 1
ATOM 2376 C CA . SER A 1 309 ? -21.329 -3.839 36.069 1.00 94.69 309 SER A CA 1
ATOM 2377 C C . SER A 1 309 ? -20.284 -4.940 35.851 1.00 94.69 309 SER A C 1
ATOM 2379 O O . SER A 1 309 ? -19.290 -4.709 35.161 1.00 94.69 309 SER A O 1
ATOM 2381 N N . GLU A 1 310 ? -20.558 -6.164 36.314 1.00 93.38 310 GLU A N 1
ATOM 2382 C CA . GLU A 1 310 ? -19.686 -7.335 36.125 1.00 93.38 310 GLU A CA 1
ATOM 2383 C C . GLU A 1 310 ? -19.456 -7.651 34.642 1.00 93.38 310 GLU A C 1
ATOM 2385 O O . GLU A 1 310 ? -18.312 -7.732 34.200 1.00 93.38 310 GLU A O 1
ATOM 2390 N N . LYS A 1 311 ? -20.522 -7.706 33.832 1.00 95.31 311 LYS A N 1
ATOM 2391 C CA . LYS A 1 311 ? -20.391 -7.895 32.374 1.00 95.31 311 LYS A CA 1
ATOM 2392 C C . LYS A 1 311 ? -19.555 -6.800 31.712 1.00 95.31 311 LYS A C 1
ATOM 2394 O O . LYS A 1 311 ? -18.801 -7.071 30.784 1.00 95.31 311 LYS A O 1
ATOM 2399 N N . THR A 1 312 ? -19.700 -5.554 32.163 1.00 95.50 312 THR A N 1
ATOM 2400 C CA . THR A 1 312 ? -18.919 -4.431 31.624 1.00 95.50 312 THR A CA 1
ATOM 2401 C C . THR A 1 312 ? -17.438 -4.567 31.979 1.00 95.50 312 THR A C 1
ATOM 2403 O O . THR A 1 312 ? -16.581 -4.222 31.165 1.00 95.50 312 THR A O 1
ATOM 2406 N N . LEU A 1 313 ? -17.129 -5.089 33.170 1.00 94.50 313 LEU A N 1
ATOM 2407 C CA . LEU A 1 313 ? -15.762 -5.376 33.592 1.00 94.50 313 LEU A CA 1
ATOM 2408 C C . LEU A 1 313 ? -15.136 -6.493 32.746 1.00 94.50 313 LEU A C 1
ATOM 2410 O O . LEU A 1 313 ? -14.012 -6.321 32.279 1.00 94.50 313 LEU A O 1
ATOM 2414 N N . ASP A 1 314 ? -15.871 -7.576 32.491 1.00 95.00 314 ASP A N 1
ATOM 2415 C CA . ASP A 1 314 ? -15.406 -8.679 31.640 1.00 95.00 314 ASP A CA 1
ATOM 2416 C C . ASP A 1 314 ? -15.062 -8.188 30.226 1.00 95.00 314 ASP A C 1
ATOM 2418 O O . ASP A 1 314 ? -13.966 -8.450 29.730 1.00 95.00 314 ASP A O 1
ATOM 2422 N N . ILE A 1 315 ? -15.944 -7.383 29.618 1.00 95.56 315 ILE A N 1
ATOM 2423 C CA . ILE A 1 315 ? -15.709 -6.773 28.297 1.00 95.56 315 ILE A CA 1
ATOM 2424 C C . ILE A 1 315 ? -14.459 -5.883 28.318 1.00 95.56 315 ILE A C 1
ATOM 2426 O O . ILE A 1 315 ? -13.644 -5.935 27.398 1.00 95.56 315 ILE A O 1
ATOM 2430 N N . ALA A 1 316 ? -14.275 -5.071 29.363 1.00 95.19 316 ALA A N 1
ATOM 2431 C CA . ALA A 1 316 ? -13.100 -4.210 29.479 1.00 95.19 316 ALA A CA 1
ATOM 2432 C C . ALA A 1 316 ? -11.796 -5.020 29.620 1.00 95.19 316 ALA A C 1
ATOM 2434 O O . ALA A 1 316 ? -10.760 -4.626 29.078 1.00 95.19 316 ALA A O 1
ATOM 2435 N N . MET A 1 317 ? -11.834 -6.154 30.326 1.00 92.06 317 MET A N 1
ATOM 2436 C CA . MET A 1 317 ? -10.687 -7.055 30.468 1.00 92.06 317 MET A CA 1
ATOM 2437 C C . MET A 1 317 ? -10.361 -7.778 29.158 1.00 92.06 317 MET A C 1
ATOM 2439 O O . MET A 1 317 ? -9.188 -7.848 28.786 1.00 92.06 317 MET A O 1
ATOM 2443 N N . GLU A 1 318 ? -11.375 -8.261 28.439 1.00 94.62 318 GLU A N 1
ATOM 2444 C CA . GLU A 1 318 ? -11.224 -8.872 27.115 1.00 94.62 318 GLU A CA 1
ATOM 2445 C C . GLU A 1 318 ? -10.634 -7.869 26.115 1.00 94.62 318 GLU A C 1
ATOM 2447 O O . GLU A 1 318 ? -9.587 -8.134 25.524 1.00 94.62 318 GLU A O 1
ATOM 2452 N N . GLN A 1 319 ? -11.201 -6.659 26.039 1.00 93.81 319 GLN A N 1
ATOM 2453 C CA . GLN A 1 319 ? -10.701 -5.573 25.190 1.00 93.81 319 GLN A CA 1
ATOM 2454 C C . GLN A 1 319 ? -9.228 -5.244 25.476 1.00 93.81 319 GLN A C 1
ATOM 2456 O O . GLN A 1 319 ? -8.462 -4.953 24.554 1.00 93.81 319 GLN A O 1
ATOM 2461 N N . ARG A 1 320 ? -8.804 -5.286 26.744 1.00 93.38 320 ARG A N 1
ATOM 2462 C CA . ARG A 1 320 ? -7.403 -5.060 27.128 1.00 93.38 320 ARG A CA 1
ATOM 2463 C C . ARG A 1 320 ? -6.487 -6.189 26.649 1.00 93.38 320 ARG A C 1
ATOM 2465 O O . ARG A 1 320 ? -5.365 -5.916 26.226 1.00 93.38 320 ARG A O 1
ATOM 2472 N N . SER A 1 321 ? -6.948 -7.438 26.713 1.00 93.81 321 SER A N 1
ATOM 2473 C CA . SER A 1 321 ? -6.204 -8.585 26.182 1.00 93.81 321 SER A CA 1
ATOM 2474 C C . SER A 1 321 ? -6.040 -8.473 24.667 1.00 93.81 321 SER A C 1
ATOM 2476 O O . SER A 1 321 ? -4.920 -8.540 24.171 1.00 93.81 321 SER A O 1
ATOM 2478 N N . GLU A 1 322 ? -7.127 -8.209 23.941 1.00 94.19 322 GLU A N 1
ATOM 2479 C CA . GLU A 1 322 ? -7.089 -8.032 22.484 1.00 94.19 322 GLU A CA 1
ATOM 2480 C C . GLU A 1 322 ? -6.205 -6.853 22.066 1.00 94.19 322 GLU A C 1
ATOM 2482 O O . GLU A 1 322 ? -5.446 -6.940 21.101 1.00 94.19 322 GLU A O 1
ATOM 2487 N N . SER A 1 323 ? -6.259 -5.751 22.819 1.00 94.69 323 SER A N 1
ATOM 2488 C CA . SER A 1 323 ? -5.410 -4.582 22.576 1.00 94.69 323 SER A CA 1
ATOM 2489 C C . SER A 1 323 ? -3.926 -4.907 22.759 1.00 94.69 323 SER A C 1
ATOM 2491 O O . SER A 1 323 ? -3.091 -4.349 22.054 1.00 94.69 323 SER A O 1
ATOM 2493 N N . ARG A 1 324 ? -3.573 -5.815 23.676 1.00 91.75 324 ARG A N 1
ATOM 2494 C CA . ARG A 1 324 ? -2.190 -6.274 23.845 1.00 91.75 324 ARG A CA 1
ATOM 2495 C C . ARG A 1 324 ? -1.728 -7.113 22.655 1.00 91.75 324 ARG A C 1
ATOM 2497 O O . ARG A 1 324 ? -0.677 -6.821 22.098 1.00 91.75 324 ARG A O 1
ATOM 2504 N N . ASP A 1 325 ? -2.541 -8.068 22.214 1.00 94.00 325 ASP A N 1
ATOM 2505 C CA . ASP A 1 325 ? -2.237 -8.881 21.029 1.00 94.00 325 ASP A CA 1
ATOM 2506 C C . ASP A 1 325 ? -2.120 -8.018 19.759 1.00 94.00 325 ASP A C 1
ATOM 2508 O O . ASP A 1 325 ? -1.343 -8.314 18.848 1.00 94.00 325 ASP A O 1
ATOM 2512 N N . ALA A 1 326 ? -2.899 -6.934 19.679 1.00 94.81 326 ALA A N 1
ATOM 2513 C CA . ALA A 1 326 ? -2.803 -5.966 18.595 1.00 94.81 326 ALA A CA 1
ATOM 2514 C C . ALA A 1 326 ? -1.470 -5.200 18.614 1.00 94.81 326 ALA A C 1
ATOM 2516 O O . ALA A 1 326 ? -0.908 -4.973 17.544 1.00 94.81 326 ALA A O 1
ATOM 2517 N N . ILE A 1 327 ? -0.946 -4.839 19.793 1.00 93.19 327 ILE A N 1
ATOM 2518 C CA . ILE A 1 327 ? 0.371 -4.191 19.931 1.00 93.19 327 ILE A CA 1
ATOM 2519 C C . ILE A 1 327 ? 1.480 -5.109 19.410 1.00 93.19 327 ILE A C 1
ATOM 2521 O O . ILE A 1 327 ? 2.281 -4.666 18.591 1.00 93.19 327 ILE A O 1
ATOM 2525 N N . ASP A 1 328 ? 1.480 -6.387 19.792 1.00 93.44 328 ASP A N 1
ATOM 2526 C CA . ASP A 1 328 ? 2.505 -7.342 19.343 1.00 93.44 328 ASP A CA 1
ATOM 2527 C C . ASP A 1 328 ? 2.510 -7.469 17.802 1.00 93.44 328 ASP A C 1
ATOM 2529 O O . ASP A 1 328 ? 3.553 -7.404 17.150 1.00 93.44 328 ASP A O 1
ATOM 2533 N N . LYS A 1 329 ? 1.325 -7.542 17.180 1.00 94.31 329 LYS A N 1
ATOM 2534 C CA . LYS A 1 329 ? 1.195 -7.559 15.709 1.00 94.31 329 LYS A CA 1
ATOM 2535 C C . LYS A 1 329 ? 1.637 -6.251 15.052 1.00 94.31 329 LYS A C 1
ATOM 2537 O O . LYS A 1 329 ? 2.139 -6.265 13.929 1.00 94.31 329 LYS A O 1
ATOM 2542 N N . ILE A 1 330 ? 1.415 -5.115 15.709 1.00 93.81 330 ILE A N 1
ATOM 2543 C CA . ILE A 1 330 ? 1.870 -3.807 15.227 1.00 93.81 330 ILE A CA 1
ATOM 2544 C C . ILE A 1 330 ? 3.398 -3.762 15.189 1.00 93.81 330 ILE A C 1
ATOM 2546 O O . ILE A 1 330 ? 3.946 -3.279 14.199 1.00 93.81 330 ILE A O 1
ATOM 2550 N N . GLU A 1 331 ? 4.085 -4.300 16.199 1.00 91.25 331 GLU A N 1
ATOM 2551 C CA . GLU A 1 331 ? 5.550 -4.392 16.214 1.00 91.25 331 GLU A CA 1
ATOM 2552 C C . GLU A 1 331 ? 6.073 -5.239 15.041 1.00 91.25 331 GLU A C 1
ATOM 2554 O O . GLU A 1 331 ? 6.936 -4.779 14.289 1.00 91.25 331 GLU A O 1
ATOM 2559 N N . GLU A 1 332 ? 5.477 -6.411 14.785 1.00 92.75 332 GLU A N 1
ATOM 2560 C CA . GLU A 1 332 ? 5.825 -7.244 13.620 1.00 92.75 332 GLU A CA 1
ATOM 2561 C C . GLU A 1 332 ? 5.643 -6.490 12.286 1.00 92.75 332 GLU A C 1
ATOM 2563 O O . GLU A 1 332 ? 6.484 -6.558 11.381 1.00 92.75 332 GLU A O 1
ATOM 2568 N N . LEU A 1 333 ? 4.552 -5.727 12.152 1.00 91.81 333 LEU A N 1
ATOM 2569 C CA . LEU A 1 333 ? 4.287 -4.920 10.958 1.00 91.81 333 LEU A CA 1
ATOM 2570 C C . LEU A 1 333 ? 5.288 -3.766 10.796 1.00 91.81 333 LEU A C 1
ATOM 2572 O O . LEU A 1 333 ? 5.661 -3.435 9.664 1.00 91.81 333 LEU A O 1
ATOM 2576 N N . GLN A 1 334 ? 5.746 -3.161 11.895 1.00 89.12 334 GLN A N 1
ATOM 2577 C CA . GLN A 1 334 ? 6.792 -2.137 11.862 1.00 89.12 334 GLN A CA 1
ATOM 2578 C C . GLN A 1 334 ? 8.119 -2.719 11.366 1.00 89.12 334 GLN A C 1
ATOM 2580 O O . GLN A 1 334 ? 8.749 -2.129 10.483 1.00 89.12 334 GLN A O 1
ATOM 2585 N N . GLU A 1 335 ? 8.521 -3.890 11.862 1.00 89.31 335 GLU A N 1
ATOM 2586 C CA . GLU A 1 335 ? 9.733 -4.576 11.398 1.00 89.31 335 GLU A CA 1
ATOM 2587 C C . GLU A 1 335 ? 9.663 -4.902 9.900 1.00 89.31 335 GLU A C 1
ATOM 2589 O O . GLU A 1 335 ? 10.599 -4.614 9.142 1.00 89.31 335 GLU A O 1
ATOM 2594 N N . LEU A 1 336 ? 8.522 -5.428 9.442 1.00 89.12 336 LEU A N 1
ATOM 2595 C CA . LEU A 1 336 ? 8.298 -5.716 8.028 1.00 89.12 336 LEU A CA 1
ATOM 2596 C C . LEU A 1 336 ? 8.356 -4.444 7.169 1.00 89.12 336 LEU A C 1
ATOM 2598 O O . LEU A 1 336 ? 8.951 -4.459 6.088 1.00 89.12 336 LEU A O 1
ATOM 2602 N N . SER A 1 337 ? 7.792 -3.332 7.651 1.00 87.88 337 SER A N 1
ATOM 2603 C CA . SER A 1 337 ? 7.871 -2.030 6.976 1.00 87.88 337 SER A CA 1
ATOM 2604 C C . SER A 1 337 ? 9.320 -1.582 6.771 1.00 87.88 337 SER A C 1
ATOM 2606 O O . SER A 1 337 ? 9.715 -1.180 5.670 1.00 87.88 337 SER A O 1
ATOM 2608 N N . VAL A 1 338 ? 10.153 -1.713 7.806 1.00 87.12 338 VAL A N 1
ATOM 2609 C CA . VAL A 1 338 ? 11.580 -1.369 7.744 1.00 87.12 338 VAL A CA 1
ATOM 2610 C C . VAL A 1 338 ? 12.321 -2.266 6.747 1.00 87.12 338 VAL A C 1
ATOM 2612 O O . VAL A 1 338 ? 13.127 -1.777 5.944 1.00 87.12 338 VAL A O 1
ATOM 2615 N N . LEU A 1 339 ? 12.025 -3.568 6.737 1.00 87.81 339 LEU A N 1
ATOM 2616 C CA . LEU A 1 339 ? 12.625 -4.516 5.798 1.00 87.81 339 LEU A CA 1
ATOM 2617 C C . LEU A 1 339 ? 12.243 -4.212 4.340 1.00 87.81 339 LEU A C 1
ATOM 2619 O O . LEU A 1 339 ? 13.108 -4.201 3.457 1.00 87.81 339 LEU A O 1
ATOM 2623 N N . LEU A 1 340 ? 10.972 -3.911 4.070 1.00 86.25 340 LEU A N 1
ATOM 2624 C CA . LEU A 1 340 ? 10.511 -3.532 2.732 1.00 86.25 340 LEU A CA 1
ATOM 2625 C C . LEU A 1 340 ? 11.149 -2.218 2.274 1.00 86.25 340 LEU A C 1
ATOM 2627 O O . LEU A 1 340 ? 11.610 -2.116 1.132 1.00 86.25 340 LEU A O 1
ATOM 2631 N N . LYS A 1 341 ? 11.275 -1.242 3.180 1.00 83.75 341 LYS A N 1
ATOM 2632 C CA . LYS A 1 341 ? 11.953 0.026 2.902 1.00 83.75 341 LYS A CA 1
ATOM 2633 C C . LYS A 1 341 ? 13.417 -0.192 2.528 1.00 83.75 341 LYS A C 1
ATOM 2635 O O . LYS A 1 341 ? 13.861 0.369 1.526 1.00 83.75 341 LYS A O 1
ATOM 2640 N N . SER A 1 342 ? 14.154 -1.038 3.250 1.00 84.12 342 SER A N 1
ATOM 2641 C CA . SER A 1 342 ? 15.553 -1.341 2.908 1.00 84.12 342 SER A CA 1
ATOM 2642 C C . SER A 1 342 ? 15.677 -2.072 1.563 1.00 84.12 342 SER A C 1
ATOM 2644 O O . SER A 1 342 ? 16.519 -1.711 0.736 1.00 84.12 342 SER A O 1
ATOM 2646 N N . THR A 1 343 ? 14.764 -3.004 1.272 1.00 82.56 343 THR A N 1
ATOM 2647 C CA . THR A 1 343 ? 14.689 -3.707 -0.021 1.00 82.56 343 THR A CA 1
ATOM 2648 C C . THR A 1 343 ? 14.435 -2.738 -1.176 1.00 82.56 343 THR A C 1
ATOM 2650 O O . THR A 1 343 ? 15.108 -2.798 -2.205 1.00 82.56 343 THR A O 1
ATOM 2653 N N . SER A 1 344 ? 13.543 -1.764 -0.977 1.00 76.62 344 SER A N 1
ATOM 2654 C CA . SER A 1 344 ? 13.262 -0.692 -1.940 1.00 76.62 344 SER A CA 1
ATOM 2655 C C . SER A 1 344 ? 14.424 0.291 -2.142 1.00 76.62 344 SER A C 1
ATOM 2657 O O . SER A 1 344 ? 14.354 1.162 -3.009 1.00 76.62 344 SER A O 1
ATOM 2659 N N . GLN A 1 345 ? 15.495 0.199 -1.351 1.00 74.81 345 GLN A N 1
ATOM 2660 C CA . GLN A 1 345 ? 16.666 1.075 -1.428 1.00 74.81 345 GLN A CA 1
ATOM 2661 C C . GLN A 1 345 ? 17.926 0.357 -1.929 1.00 74.81 345 GLN A C 1
ATOM 2663 O O . GLN A 1 345 ? 18.887 1.039 -2.293 1.00 74.81 345 GLN A O 1
ATOM 2668 N N . MET A 1 346 ? 17.919 -0.979 -2.034 1.00 69.06 346 MET A N 1
ATOM 2669 C CA . MET A 1 346 ? 19.050 -1.748 -2.569 1.00 69.06 346 MET A CA 1
ATOM 2670 C C . MET A 1 346 ? 19.396 -1.306 -4.000 1.00 69.06 346 MET A C 1
ATOM 2672 O O . MET A 1 346 ? 18.505 -1.101 -4.831 1.00 69.06 346 MET A O 1
ATOM 2676 N N . LYS A 1 347 ? 20.687 -1.057 -4.242 1.00 53.34 347 LYS A N 1
ATOM 2677 C CA . LYS A 1 347 ? 21.227 -0.499 -5.491 1.00 53.34 347 LYS A CA 1
ATOM 2678 C C . LYS A 1 347 ? 21.350 -1.528 -6.597 1.00 53.34 347 LYS A C 1
ATOM 2680 O O . LYS A 1 347 ? 21.802 -2.649 -6.286 1.00 53.34 347 LYS A O 1
#